Protein AF-A0A2P4NSQ7-F1 (afdb_monomer)

pLDDT: mean 88.88, std 9.72, range [43.0, 97.94]

Radius of gyration: 30.46 Å; Cα contacts (8 Å, |Δi|>4): 432; chains: 1; bounding box: 51×39×99 Å

Sequence (258 aa):
MRLRKLALLLAVVGLVCLPAPVYLPALAEATSPPPQTSQSYRAETVSLANQSDVETIVSHHGRTVSISVHQVSHRYSAGEYRAPNETRETLEAAMRNGTARTAAAGARADLRAIARNNTYVHDAYGEREQYYRLSVEENGSLVTARNATLQRVANTTVERGAYSYERLSPEARETVDRVLRNSSDEDFGYRPRVNDAFVDRLPALVEKEGTLHSITVYGHVDDFGFGAALVVGLGAAGVGAVLILVGGVMYAVAWWRE

Nearest PDB structures (foldseek):
  3nhq-assembly1_A  TM=3.671E-01  e=3.855E+00  Pseudomonas aeruginosa
  3cz8-assembly1_B  TM=2.852E-01  e=3.631E+00  Bacillus subtilis subsp. subtilis str. 168
  3cz8-assembly1_A  TM=2.811E-01  e=3.855E+00  Bacillus subtilis subsp. subtilis str. 168

Foldseek 3Di:
DVLLVLLVVLLVLLVVLQCLLPVLVVVCVVPPDFDWDQFFKAKDWADLVDPVSLVVLCVFQLVQAEDELVVLVVVVVVVNFDCSVQLSVQVVCQQVVQKGFDPDPRSLVVQVVCVVRHQWYWHPPPPDTWIWGWDADPSSGMIGTHTDDSSRSSVVSCVPFEAELVPDDPQLNVVVVQQHVQNDPPHQHDTHGPPGPCPVVPQGWYQDPNIIMGMHGRDGHDPPDPDPSSVVSVVSNVSSVVSNVVSVVSNVVVVVVD

Solvent-accessible surface area (backbone atoms only — not comparable to full-atom values): 13388 Å² total; per-residue (Å²): 114,71,64,49,55,52,16,50,49,32,31,53,54,10,59,64,23,49,56,22,50,60,54,39,37,53,51,45,65,76,68,49,76,77,60,59,43,48,49,13,27,27,39,43,83,47,42,90,90,37,72,70,36,25,51,50,45,33,72,77,48,27,68,72,34,30,44,42,54,69,50,43,58,58,39,31,78,72,65,76,38,77,31,38,67,62,34,37,52,38,51,51,41,5,61,72,66,40,45,30,69,54,86,50,68,40,22,18,52,38,46,46,53,45,53,73,64,23,54,28,38,30,41,84,82,48,99,59,80,48,41,19,43,54,46,66,38,81,84,26,28,34,37,37,25,40,88,45,54,64,65,57,52,25,51,51,26,48,76,75,55,42,42,52,48,90,74,46,52,75,60,29,42,50,45,50,50,48,25,55,72,36,37,47,96,89,51,77,32,29,54,57,34,74,80,44,47,62,53,93,55,60,64,37,38,36,37,47,98,91,42,40,29,45,33,38,78,67,39,76,54,78,86,85,56,86,49,72,43,37,56,52,9,48,52,39,20,54,53,9,53,50,29,32,52,54,13,51,53,47,36,52,53,58,53,77,74,106

Mean predicted aligned error: 9.67 Å

Secondary structure (DSSP, 8-state):
-HHHHHHHHHHHHHHHHTTHHHHHHHHHHHHSPPPBPSEEEEEEEE-TTSHHHHHHHHHHHGGGTEEEHHHHHHHHHTT--SSHHHHHHHHHHHHHHSEEE---HHHHHHHHHHHHH-SEEE-SSSSS--EEEEEEEGGGTEEEEEEE-HHHHHHHHHHHHEEEGGGS-HHHHHHHHHHHHT--TTS--B--BTTSTTGGG-SEEEEETTEEEEEEEEEE----S--HHHHHHHHHHHHHHHHHHHHHHHHHHHHHT-

Structure (mmCIF, N/CA/C/O backbone):
data_AF-A0A2P4NSQ7-F1
#
_entry.id   AF-A0A2P4NSQ7-F1
#
loop_
_atom_site.group_PDB
_atom_site.id
_atom_site.type_symbol
_atom_site.label_atom_id
_atom_site.label_alt_id
_atom_site.label_comp_id
_atom_site.label_asym_id
_atom_site.label_entity_id
_atom_site.label_seq_id
_atom_site.pdbx_PDB_ins_code
_atom_site.Cartn_x
_atom_site.Cartn_y
_atom_site.Cartn_z
_atom_site.occupancy
_atom_site.B_iso_or_equiv
_atom_site.auth_seq_id
_atom_site.auth_comp_id
_atom_site.auth_asym_id
_atom_site.auth_atom_id
_atom_site.pdbx_PDB_model_num
ATOM 1 N N . MET A 1 1 ? 25.687 -18.915 -65.826 1.00 61.19 1 MET A N 1
ATOM 2 C CA . MET A 1 1 ? 26.266 -19.464 -64.553 1.00 61.19 1 MET A CA 1
ATOM 3 C C . MET A 1 1 ? 26.348 -18.499 -63.340 1.00 61.19 1 MET A C 1
ATOM 5 O O . MET A 1 1 ? 25.792 -18.850 -62.305 1.00 61.19 1 MET A O 1
ATOM 9 N N . ARG A 1 2 ? 27.002 -17.315 -63.382 1.00 78.12 2 ARG A N 1
ATOM 10 C CA . ARG A 1 2 ? 27.085 -16.396 -62.205 1.00 78.12 2 ARG A CA 1
ATOM 11 C C . ARG A 1 2 ? 25.726 -15.814 -61.768 1.00 78.12 2 ARG A C 1
ATOM 13 O O . ARG A 1 2 ? 25.447 -15.771 -60.575 1.00 78.12 2 ARG A O 1
ATOM 20 N N . LEU A 1 3 ? 24.861 -15.457 -62.724 1.00 77.62 3 LEU A N 1
ATOM 21 C CA . LEU A 1 3 ? 23.518 -14.918 -62.448 1.00 77.62 3 LEU A CA 1
ATOM 22 C C . LEU A 1 3 ? 22.610 -15.917 -61.714 1.00 77.62 3 LEU A C 1
ATOM 24 O O . LEU A 1 3 ? 21.894 -15.538 -60.798 1.00 77.62 3 LEU A O 1
ATOM 28 N N . ARG A 1 4 ? 22.681 -17.203 -62.080 1.00 78.62 4 ARG A N 1
ATOM 29 C CA . ARG A 1 4 ? 21.897 -18.270 -61.437 1.00 78.62 4 ARG A CA 1
ATOM 30 C C . ARG A 1 4 ? 22.297 -18.483 -59.979 1.00 78.62 4 ARG A C 1
ATOM 32 O O . ARG A 1 4 ? 21.427 -18.659 -59.138 1.00 78.62 4 ARG A O 1
ATOM 39 N N . LYS A 1 5 ? 23.599 -18.424 -59.674 1.00 83.81 5 LYS A N 1
ATOM 40 C CA . LYS A 1 5 ? 24.105 -18.515 -58.294 1.00 83.81 5 LYS A CA 1
ATOM 41 C C . LYS A 1 5 ? 23.644 -17.330 -57.442 1.00 83.81 5 LYS A C 1
ATOM 43 O O . LYS A 1 5 ? 23.238 -17.536 -56.307 1.00 83.81 5 LYS A O 1
ATOM 48 N N . LEU A 1 6 ? 23.661 -16.118 -58.004 1.00 83.69 6 LEU A N 1
ATOM 49 C CA . LEU A 1 6 ? 23.142 -14.923 -57.336 1.00 83.69 6 LEU A CA 1
ATOM 50 C C . LEU A 1 6 ? 21.629 -15.031 -57.086 1.00 83.69 6 LEU A C 1
ATOM 52 O O . LEU A 1 6 ? 21.183 -14.786 -55.974 1.00 83.69 6 LEU A O 1
ATOM 56 N N . ALA A 1 7 ? 20.856 -15.463 -58.084 1.00 81.88 7 ALA A N 1
ATOM 57 C CA . ALA A 1 7 ? 19.412 -15.657 -57.959 1.00 81.88 7 ALA A CA 1
ATOM 58 C C . ALA A 1 7 ? 19.043 -16.705 -56.892 1.00 81.88 7 ALA A C 1
ATOM 60 O O . ALA A 1 7 ? 18.151 -16.471 -56.080 1.00 81.88 7 ALA A O 1
ATOM 61 N N . LEU A 1 8 ? 19.773 -17.825 -56.845 1.00 85.50 8 LEU A N 1
ATOM 62 C CA . LEU A 1 8 ? 19.637 -18.840 -55.795 1.00 85.50 8 LEU A CA 1
ATOM 63 C C . LEU A 1 8 ? 19.980 -18.286 -54.410 1.00 85.50 8 LEU A C 1
ATOM 65 O O . LEU A 1 8 ? 19.270 -18.571 -53.454 1.00 85.50 8 LEU A O 1
ATOM 69 N N . LEU A 1 9 ? 21.031 -17.471 -54.298 1.00 88.62 9 LEU A N 1
ATOM 70 C CA . LEU A 1 9 ? 21.405 -16.846 -53.031 1.00 88.62 9 LEU A CA 1
ATOM 71 C C . LEU A 1 9 ? 20.315 -15.884 -52.537 1.00 88.62 9 LEU A C 1
ATOM 73 O O . LEU A 1 9 ? 19.959 -15.937 -51.365 1.00 88.62 9 LEU A O 1
ATOM 77 N N . LEU A 1 10 ? 19.727 -15.076 -53.426 1.00 86.19 10 LEU A N 1
ATOM 78 C CA . LEU A 1 10 ? 18.590 -14.209 -53.088 1.00 86.19 10 LEU A CA 1
ATOM 79 C C . LEU A 1 10 ? 17.376 -15.025 -52.622 1.00 86.19 10 LEU A C 1
ATOM 81 O O . LEU A 1 10 ? 16.763 -14.681 -51.617 1.00 86.19 10 LEU A O 1
ATOM 85 N N . ALA A 1 11 ? 17.069 -16.135 -53.299 1.00 84.31 11 ALA A N 1
ATOM 86 C CA . ALA A 1 11 ? 15.965 -17.012 -52.915 1.00 84.31 11 ALA A CA 1
ATOM 87 C C . ALA A 1 11 ? 16.192 -17.679 -51.548 1.00 84.31 11 ALA A C 1
ATOM 89 O O . ALA A 1 11 ? 15.274 -17.718 -50.734 1.00 84.31 11 ALA A O 1
ATOM 90 N N . VAL A 1 12 ? 17.409 -18.159 -51.266 1.00 89.06 12 VAL A N 1
ATOM 91 C CA . VAL A 1 12 ? 17.759 -18.771 -49.971 1.00 89.06 12 VAL A CA 1
ATOM 92 C C . VAL A 1 12 ? 17.684 -17.747 -48.842 1.00 89.06 12 VAL A C 1
ATOM 94 O O . VAL A 1 12 ? 17.070 -18.025 -47.816 1.00 89.06 12 VAL A O 1
ATOM 97 N N . VAL A 1 13 ? 18.255 -16.553 -49.030 1.00 88.56 13 VAL A N 1
ATOM 98 C CA . VAL A 1 13 ? 18.164 -15.474 -48.032 1.00 88.56 13 VAL A CA 1
ATOM 99 C C . VAL A 1 13 ? 16.704 -15.081 -47.810 1.00 88.56 13 VAL A C 1
ATOM 101 O O . VAL A 1 13 ? 16.268 -14.964 -46.668 1.00 88.56 13 VAL A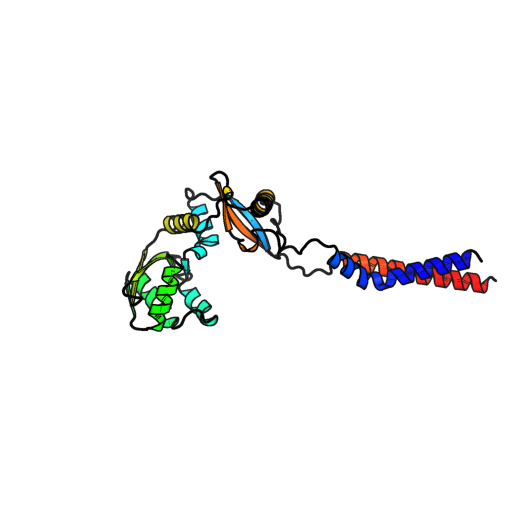 O 1
ATOM 104 N N . GLY A 1 14 ? 15.918 -14.955 -48.881 1.00 85.56 14 GLY A N 1
ATOM 105 C CA . GLY A 1 14 ? 14.503 -14.627 -48.764 1.00 85.56 14 GLY A CA 1
ATOM 106 C C . GLY A 1 14 ? 13.683 -15.699 -48.039 1.00 85.56 14 GLY A C 1
ATOM 107 O O . GLY A 1 14 ? 12.834 -15.359 -47.217 1.00 85.56 14 GLY A O 1
ATOM 108 N N . LEU A 1 15 ? 13.990 -16.982 -48.260 1.00 90.06 15 LEU A N 1
ATOM 109 C CA . LEU A 1 15 ? 13.359 -18.107 -47.564 1.00 90.06 15 LEU A CA 1
ATOM 110 C C . LEU A 1 15 ? 13.632 -18.075 -46.052 1.00 90.06 15 LEU A C 1
ATOM 112 O O . LEU A 1 15 ? 12.737 -18.364 -45.265 1.00 90.06 15 LEU A O 1
ATOM 116 N N . VAL A 1 16 ? 14.848 -17.694 -45.647 1.00 90.38 16 VAL A N 1
ATOM 117 C CA . VAL A 1 16 ? 15.221 -17.544 -44.229 1.00 90.38 16 VAL A CA 1
ATOM 118 C C . VAL A 1 16 ? 14.483 -16.373 -43.580 1.00 90.38 16 VAL A C 1
ATOM 120 O O . VAL A 1 16 ? 14.086 -16.469 -42.423 1.00 90.38 16 VAL A O 1
ATOM 123 N N . CYS A 1 17 ? 14.254 -15.286 -44.318 1.00 88.75 17 CYS A N 1
ATOM 124 C CA . CYS A 1 17 ? 13.565 -14.106 -43.802 1.00 88.75 17 CYS A CA 1
ATOM 125 C C . CYS A 1 17 ? 12.040 -14.280 -43.664 1.00 88.75 17 CYS A C 1
ATOM 127 O O . CYS A 1 17 ? 11.434 -13.606 -42.835 1.00 88.75 17 CYS A O 1
ATOM 129 N N . LEU A 1 18 ? 11.401 -15.169 -44.434 1.00 87.25 18 LEU A N 1
ATOM 130 C CA . LEU A 1 18 ? 9.945 -15.379 -44.383 1.00 87.25 18 LEU A CA 1
ATOM 131 C C . LEU A 1 18 ? 9.399 -15.774 -42.993 1.00 87.25 18 LEU A C 1
ATOM 133 O O . LEU A 1 18 ? 8.413 -15.171 -42.570 1.00 87.25 18 LEU A O 1
ATOM 137 N N . PRO A 1 19 ? 9.994 -16.731 -42.252 1.00 88.69 19 PRO A N 1
ATOM 138 C CA . PRO A 1 19 ? 9.530 -17.081 -40.909 1.00 88.69 19 PRO A CA 1
ATOM 139 C C . PRO A 1 19 ? 9.999 -16.111 -39.808 1.00 88.69 19 PRO A C 1
ATOM 141 O O . PRO A 1 19 ? 9.768 -16.389 -38.631 1.00 88.69 19 PRO A O 1
ATOM 144 N N . ALA A 1 20 ? 10.619 -14.970 -40.144 1.00 86.56 20 ALA A N 1
ATOM 145 C CA . ALA A 1 20 ? 11.072 -13.975 -39.164 1.00 86.56 20 ALA A CA 1
ATOM 146 C C . ALA A 1 20 ? 10.001 -13.491 -38.168 1.00 86.56 20 ALA A C 1
ATOM 148 O O . ALA A 1 20 ? 10.347 -13.335 -36.995 1.00 86.56 20 ALA A O 1
ATOM 149 N N . PRO A 1 21 ? 8.714 -13.331 -38.543 1.00 86.00 21 PRO A N 1
ATOM 150 C CA . PRO A 1 21 ? 7.648 -13.008 -37.595 1.00 86.00 21 PRO A CA 1
ATOM 151 C C . PRO A 1 21 ? 7.432 -14.073 -36.514 1.00 86.00 21 PRO A C 1
ATOM 153 O O . PRO A 1 21 ? 6.799 -13.777 -35.511 1.00 86.00 21 PRO A O 1
ATOM 156 N N . VAL A 1 22 ? 7.930 -15.300 -36.703 1.00 84.44 22 VAL A N 1
ATOM 157 C CA . VAL A 1 22 ? 7.793 -16.400 -35.738 1.00 84.44 22 VAL A CA 1
ATOM 158 C C . VAL A 1 22 ? 9.024 -16.494 -34.841 1.00 84.44 22 VAL A C 1
ATOM 160 O O . VAL A 1 22 ? 8.894 -16.522 -33.620 1.00 84.44 22 VAL A O 1
ATOM 163 N N . TYR A 1 23 ? 10.230 -16.528 -35.418 1.00 82.38 23 TYR A N 1
ATOM 164 C CA . TYR A 1 23 ? 11.438 -16.783 -34.627 1.00 82.38 23 TYR A CA 1
ATOM 165 C C . TYR A 1 23 ? 12.028 -15.528 -33.967 1.00 82.38 23 TYR A C 1
ATOM 167 O O . TYR A 1 23 ? 12.669 -15.658 -32.928 1.00 82.38 23 TYR A O 1
ATOM 175 N N . LEU A 1 24 ? 11.832 -14.319 -34.515 1.00 83.38 24 LEU A N 1
ATOM 176 C CA . LEU A 1 24 ? 12.357 -13.099 -33.883 1.00 83.38 24 LEU A CA 1
ATOM 177 C C . LEU A 1 24 ? 11.629 -12.741 -32.582 1.00 83.38 24 LEU A C 1
ATOM 179 O O . LEU A 1 24 ? 12.326 -12.410 -31.625 1.00 83.38 24 LEU A O 1
ATOM 183 N N . PRO A 1 25 ? 10.290 -12.853 -32.473 1.00 79.94 25 PRO A N 1
ATOM 184 C CA . PRO A 1 25 ? 9.621 -12.708 -31.182 1.00 79.94 25 PRO A CA 1
ATOM 185 C C . PRO A 1 25 ? 10.073 -13.752 -30.162 1.00 79.94 25 PRO A C 1
ATOM 187 O O . PRO A 1 25 ? 10.361 -13.388 -29.030 1.00 79.94 25 PRO A O 1
ATOM 190 N N . ALA A 1 26 ? 10.232 -15.016 -30.570 1.00 79.44 26 ALA A N 1
ATOM 191 C CA . ALA A 1 26 ? 10.705 -16.077 -29.678 1.00 79.44 26 ALA A CA 1
ATOM 192 C C . ALA A 1 26 ? 12.145 -15.836 -29.186 1.00 79.44 26 ALA A C 1
ATOM 194 O O . ALA A 1 26 ? 12.452 -16.040 -28.014 1.00 79.44 26 ALA A O 1
ATOM 195 N N . LEU A 1 27 ? 13.036 -15.363 -30.064 1.00 80.25 27 LEU A N 1
ATOM 196 C CA . LEU A 1 27 ? 14.392 -14.969 -29.676 1.00 80.25 27 LEU A CA 1
ATOM 197 C C . LEU A 1 27 ? 14.383 -13.745 -28.762 1.00 80.25 27 LEU A C 1
ATOM 199 O O . LEU A 1 27 ? 15.153 -13.695 -27.803 1.00 80.25 27 LEU A O 1
ATOM 203 N N . ALA A 1 28 ? 13.518 -12.770 -29.043 1.00 77.62 28 ALA A N 1
ATOM 204 C CA . ALA A 1 28 ? 13.370 -11.595 -28.202 1.00 77.62 28 ALA A CA 1
ATOM 205 C C . ALA A 1 28 ? 12.876 -11.996 -26.812 1.00 77.62 28 ALA A C 1
ATOM 207 O O . ALA A 1 28 ? 13.460 -11.560 -25.832 1.00 77.62 28 ALA A O 1
ATOM 208 N N .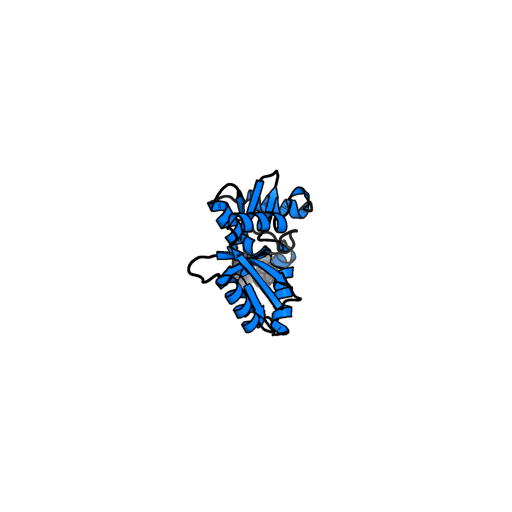 GLU A 1 29 ? 11.889 -12.879 -26.702 1.00 75.25 29 GLU A N 1
ATOM 209 C CA . GLU A 1 29 ? 11.396 -13.391 -25.420 1.00 75.25 29 GLU A CA 1
ATOM 210 C C . GLU A 1 29 ? 12.494 -14.141 -24.648 1.00 75.25 29 GLU A C 1
ATOM 212 O O . GLU A 1 29 ? 12.694 -13.895 -23.462 1.00 75.25 29 GLU A O 1
ATOM 217 N N . ALA A 1 30 ? 13.286 -14.972 -25.333 1.00 75.69 30 ALA A N 1
ATOM 218 C CA . ALA A 1 30 ? 14.376 -15.737 -24.723 1.00 75.69 30 ALA A CA 1
ATOM 219 C C . ALA A 1 30 ? 15.582 -14.891 -24.269 1.00 75.69 30 ALA A C 1
ATOM 221 O O . ALA A 1 30 ? 16.382 -15.352 -23.455 1.00 75.69 30 ALA A O 1
ATOM 222 N N . THR A 1 31 ? 15.755 -13.686 -24.816 1.00 76.75 31 THR A N 1
ATOM 223 C CA . THR A 1 31 ? 16.917 -12.816 -24.536 1.00 76.75 31 THR A CA 1
ATOM 224 C C . THR A 1 31 ? 16.545 -11.514 -23.836 1.00 76.75 31 THR A C 1
ATOM 226 O O . THR A 1 31 ? 17.431 -10.769 -23.411 1.00 76.75 31 THR A O 1
ATOM 229 N N . SER A 1 32 ? 15.250 -11.233 -23.696 1.00 72.81 32 SER A N 1
ATOM 230 C CA . SER A 1 32 ? 14.768 -10.028 -23.038 1.00 72.81 32 SER A CA 1
ATOM 231 C C . SER A 1 32 ? 15.045 -10.077 -21.539 1.00 72.81 32 SER A C 1
ATOM 233 O O . SER A 1 32 ? 14.987 -11.144 -20.921 1.00 72.81 32 SER A O 1
ATOM 235 N N . PRO A 1 33 ? 15.318 -8.917 -20.919 1.00 73.12 33 PRO A N 1
ATOM 236 C CA . PRO A 1 33 ? 15.288 -8.830 -19.471 1.00 73.12 33 PRO A CA 1
ATOM 237 C C . PRO A 1 33 ? 13.897 -9.234 -18.947 1.00 73.12 33 PRO A C 1
ATOM 239 O O . PRO A 1 33 ? 12.915 -9.138 -19.689 1.00 73.12 33 PRO A O 1
ATOM 242 N N . PRO A 1 34 ? 13.792 -9.639 -17.668 1.00 78.75 34 PRO A N 1
ATOM 243 C CA . PRO A 1 34 ? 12.511 -9.951 -17.051 1.00 78.75 34 PRO A CA 1
ATOM 244 C C . PRO A 1 34 ? 11.489 -8.832 -17.281 1.00 78.75 34 PRO A C 1
ATOM 246 O O . PRO A 1 34 ? 11.874 -7.653 -17.291 1.00 78.75 34 PRO A O 1
ATOM 249 N N . PRO A 1 35 ? 10.205 -9.184 -17.452 1.00 82.44 35 PRO A N 1
ATOM 250 C CA . PRO A 1 35 ? 9.185 -8.211 -17.795 1.00 82.44 35 PRO A CA 1
ATOM 251 C C . PRO A 1 35 ? 9.076 -7.137 -16.714 1.00 82.44 35 PRO A C 1
ATOM 253 O O . PRO A 1 35 ? 9.291 -7.382 -15.521 1.00 82.44 35 PRO A O 1
ATOM 256 N N . GLN A 1 36 ? 8.747 -5.925 -17.146 1.00 87.06 36 GLN A N 1
ATOM 257 C CA . GLN A 1 36 ? 8.396 -4.848 -16.235 1.00 87.06 36 GLN A CA 1
ATOM 258 C C . GLN A 1 36 ? 7.003 -5.074 -15.660 1.00 87.06 36 GLN A C 1
ATOM 260 O O . GLN A 1 36 ? 6.137 -5.681 -16.285 1.00 87.06 36 GLN A O 1
ATOM 265 N N . THR A 1 37 ? 6.781 -4.566 -14.457 1.00 88.31 37 THR A N 1
ATOM 266 C CA . THR A 1 37 ? 5.441 -4.499 -13.874 1.00 88.31 37 THR A CA 1
ATOM 267 C C . THR A 1 37 ? 4.517 -3.653 -14.755 1.00 88.31 37 THR A C 1
ATOM 269 O O . THR A 1 37 ? 4.959 -2.739 -15.457 1.00 88.31 37 THR A O 1
ATOM 272 N N . SER A 1 38 ? 3.217 -3.953 -14.744 1.00 87.12 38 SER A N 1
ATOM 273 C CA . SER A 1 38 ? 2.205 -3.133 -15.428 1.00 87.12 38 SER A CA 1
ATOM 274 C C . SER A 1 38 ? 1.984 -1.785 -14.740 1.00 87.12 38 SER A C 1
ATOM 276 O O . SER A 1 38 ? 1.418 -0.879 -15.337 1.00 87.12 38 SER A O 1
ATOM 278 N N . GLN A 1 39 ? 2.443 -1.632 -13.499 1.00 90.50 39 GLN A N 1
ATOM 279 C CA . GLN A 1 39 ? 2.353 -0.392 -12.738 1.00 90.50 39 GLN A CA 1
ATOM 280 C C . GLN A 1 39 ? 3.646 0.409 -12.870 1.00 90.50 39 GLN A C 1
ATOM 282 O O . GLN A 1 39 ? 4.744 -0.139 -12.774 1.00 90.50 39 GLN A O 1
ATOM 287 N N . SER A 1 40 ? 3.520 1.719 -13.065 1.00 91.50 40 SER A N 1
ATOM 288 C CA . SER A 1 40 ? 4.620 2.650 -12.843 1.00 91.50 40 SER A CA 1
ATOM 289 C C . SER A 1 40 ? 4.469 3.321 -11.487 1.00 91.50 40 SER A C 1
ATOM 291 O O . SER A 1 40 ? 3.357 3.594 -11.029 1.00 91.50 40 SER A O 1
ATOM 293 N N . TYR A 1 41 ? 5.599 3.579 -10.840 1.00 93.69 41 TYR A N 1
ATOM 294 C CA . TYR A 1 41 ? 5.652 4.151 -9.506 1.00 93.69 41 TYR A CA 1
ATOM 295 C C . TYR A 1 41 ? 6.354 5.500 -9.517 1.00 93.69 41 TYR A C 1
ATOM 297 O O . TYR A 1 41 ? 7.358 5.691 -10.209 1.00 93.69 41 TYR A O 1
ATOM 305 N N . ARG A 1 42 ? 5.835 6.415 -8.704 1.00 94.00 42 ARG A N 1
ATOM 306 C CA . ARG A 1 42 ? 6.434 7.717 -8.418 1.00 94.00 42 ARG A CA 1
ATOM 307 C C . ARG A 1 42 ? 6.520 7.890 -6.908 1.00 94.00 42 ARG A C 1
ATOM 309 O O . ARG A 1 42 ? 5.733 7.310 -6.165 1.00 94.00 42 ARG A O 1
ATOM 316 N N . ALA A 1 43 ? 7.500 8.656 -6.468 1.00 94.31 43 ALA A N 1
ATOM 317 C CA . ALA A 1 43 ? 7.710 9.016 -5.086 1.00 94.31 43 ALA A CA 1
ATOM 318 C C . ALA A 1 43 ? 7.545 10.521 -4.895 1.00 94.31 43 ALA A C 1
ATOM 320 O O . ALA A 1 43 ? 8.128 11.315 -5.629 1.00 94.31 43 ALA A O 1
ATOM 321 N N . GLU A 1 44 ? 6.811 10.896 -3.858 1.00 94.06 44 GLU A N 1
ATOM 322 C CA . GLU A 1 44 ? 6.682 12.280 -3.408 1.00 94.06 44 GLU A CA 1
ATOM 323 C C . GLU A 1 44 ? 7.233 12.398 -1.989 1.00 94.06 44 GLU A C 1
ATOM 325 O O . GLU A 1 44 ? 7.051 11.500 -1.160 1.00 94.06 44 GLU A O 1
ATOM 330 N N . THR A 1 45 ? 7.926 13.496 -1.696 1.00 95.88 45 THR A N 1
ATOM 331 C CA . THR A 1 45 ? 8.340 13.800 -0.324 1.00 95.88 45 THR A CA 1
ATOM 332 C C . THR A 1 45 ? 7.129 14.274 0.463 1.00 95.88 45 THR A C 1
ATOM 334 O O . THR A 1 45 ? 6.446 15.201 0.042 1.00 95.88 45 THR A O 1
ATOM 337 N N . VAL A 1 46 ? 6.890 13.658 1.617 1.00 96.44 46 VAL A N 1
ATOM 338 C CA . VAL A 1 46 ? 5.748 13.958 2.485 1.00 96.44 46 VAL A CA 1
ATOM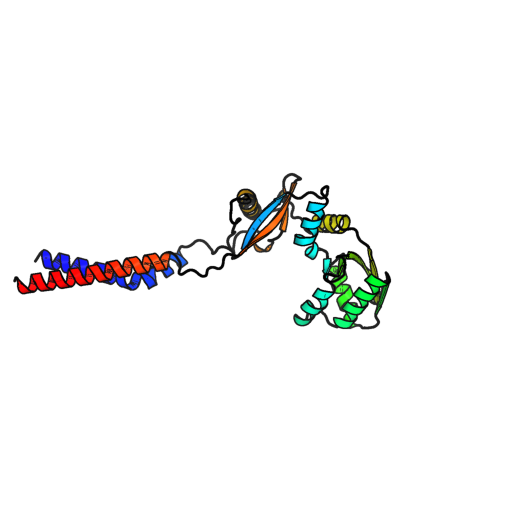 339 C C . VAL A 1 46 ? 6.225 14.249 3.902 1.00 96.44 46 VAL A C 1
ATOM 341 O O . VAL A 1 46 ? 7.198 13.664 4.378 1.00 96.44 46 VAL A O 1
ATOM 344 N N . SER A 1 47 ? 5.538 15.147 4.605 1.00 96.25 47 SER A N 1
ATOM 345 C CA . SER A 1 47 ? 5.872 15.510 5.982 1.00 96.25 47 SER A CA 1
ATOM 346 C C . SER A 1 47 ? 4.671 15.422 6.915 1.00 96.25 47 SER A C 1
ATOM 348 O O . SER A 1 47 ? 3.624 16.008 6.667 1.00 96.25 47 SER A O 1
ATOM 350 N N . LEU A 1 48 ? 4.854 14.795 8.080 1.00 95.38 48 LEU A N 1
ATOM 351 C CA . LEU A 1 48 ? 3.844 14.792 9.147 1.00 95.38 48 LEU A CA 1
ATOM 352 C C . LEU A 1 48 ? 3.584 16.189 9.740 1.00 95.38 48 LEU A C 1
ATOM 354 O O . LEU A 1 48 ? 2.627 16.350 10.492 1.00 95.38 48 LEU A O 1
ATOM 358 N N . ALA A 1 49 ? 4.423 17.185 9.438 1.00 96.06 49 ALA A N 1
ATOM 359 C CA . ALA A 1 49 ? 4.215 18.572 9.856 1.00 96.06 49 ALA A CA 1
ATOM 360 C C . ALA A 1 49 ? 3.296 19.363 8.905 1.00 96.06 49 ALA A C 1
ATOM 362 O O . ALA A 1 49 ? 2.865 20.462 9.254 1.00 96.06 49 ALA A O 1
ATOM 363 N N . ASN A 1 50 ? 3.005 18.831 7.714 1.00 95.75 50 ASN A N 1
ATOM 364 C CA . ASN A 1 50 ? 2.156 19.462 6.709 1.00 95.75 50 ASN A CA 1
ATOM 365 C C . ASN A 1 50 ? 0.799 18.747 6.643 1.00 95.75 50 ASN A C 1
ATOM 367 O O . ASN A 1 50 ? 0.726 17.549 6.387 1.00 95.75 50 ASN A O 1
ATOM 371 N N . GLN A 1 51 ? -0.288 19.492 6.840 1.00 93.75 51 GLN A N 1
ATOM 372 C CA . GLN A 1 51 ? -1.641 18.934 6.868 1.00 93.75 51 GLN A CA 1
ATOM 373 C C . GLN A 1 51 ? -2.050 18.281 5.536 1.00 93.75 51 GLN A C 1
ATOM 375 O O . GLN A 1 51 ? -2.704 17.241 5.553 1.00 93.75 51 GLN A O 1
ATOM 380 N N . SER A 1 52 ? -1.636 18.844 4.396 1.00 94.56 52 SER A N 1
ATOM 381 C CA . SER A 1 52 ? -1.932 18.251 3.083 1.00 94.56 52 SER A CA 1
ATOM 382 C C . SER A 1 52 ? -1.231 16.901 2.918 1.00 94.56 52 SER A C 1
ATOM 384 O O . SER A 1 52 ? -1.819 15.946 2.422 1.00 94.56 52 SER A O 1
ATOM 386 N N . ASP A 1 53 ? 0.009 16.795 3.392 1.00 96.12 53 ASP A N 1
ATOM 387 C CA . ASP A 1 53 ? 0.789 15.558 3.317 1.00 96.12 53 ASP A CA 1
ATOM 388 C C . ASP A 1 53 ? 0.246 14.495 4.279 1.00 96.12 53 ASP A C 1
ATOM 390 O O . ASP A 1 53 ? 0.270 13.307 3.970 1.00 96.12 53 ASP A O 1
ATOM 394 N N . VAL A 1 54 ? -0.285 14.906 5.436 1.00 95.94 54 VAL A N 1
ATOM 395 C CA . VAL A 1 54 ? -0.991 14.018 6.374 1.00 95.94 54 VAL A CA 1
ATOM 396 C C . VAL A 1 54 ? -2.192 13.359 5.695 1.00 95.94 54 VAL A C 1
ATOM 398 O O . VAL A 1 54 ? -2.387 12.151 5.840 1.00 95.94 54 VAL A O 1
ATOM 401 N N . GLU A 1 55 ? -2.971 14.120 4.927 1.00 93.62 55 GLU A N 1
ATOM 402 C CA . GLU A 1 55 ? -4.092 13.590 4.143 1.00 93.62 55 GLU A CA 1
ATOM 403 C C . GLU A 1 55 ? -3.605 12.634 3.047 1.00 93.62 55 GLU A C 1
ATOM 405 O O . GLU A 1 55 ? -4.119 11.518 2.938 1.00 93.62 55 GLU A O 1
ATOM 410 N N . THR A 1 56 ? -2.548 13.004 2.318 1.00 93.00 56 THR A N 1
ATOM 411 C CA . THR A 1 56 ? -1.906 12.148 1.307 1.00 93.00 56 THR A CA 1
ATOM 412 C C . THR A 1 56 ? -1.421 10.819 1.897 1.00 93.00 56 THR A C 1
ATOM 414 O O . THR A 1 56 ? -1.694 9.754 1.341 1.00 93.00 56 THR A O 1
ATOM 417 N N . ILE A 1 57 ? -0.744 10.846 3.052 1.00 95.56 57 ILE A N 1
ATOM 418 C CA . ILE A 1 57 ? -0.250 9.646 3.744 1.00 95.56 57 ILE A CA 1
ATOM 419 C C . ILE A 1 57 ? -1.410 8.718 4.113 1.00 95.56 57 ILE A C 1
ATOM 421 O O . ILE A 1 57 ? -1.337 7.514 3.864 1.00 95.56 57 ILE A O 1
ATOM 425 N N . VAL A 1 58 ? -2.480 9.255 4.706 1.00 94.31 58 VAL A N 1
ATOM 426 C CA . VAL A 1 58 ? -3.634 8.446 5.127 1.00 94.31 58 VAL A CA 1
ATOM 427 C C . VAL A 1 58 ? -4.374 7.878 3.916 1.00 94.31 58 VAL A C 1
ATOM 429 O O . VAL A 1 58 ? -4.684 6.688 3.910 1.00 94.31 58 VAL A O 1
ATOM 432 N N . SER A 1 59 ? -4.585 8.679 2.873 1.00 91.81 59 SER A N 1
ATOM 433 C CA . SER A 1 59 ? -5.257 8.251 1.641 1.00 91.81 59 SER A CA 1
ATOM 434 C C . SER A 1 59 ? -4.518 7.099 0.951 1.00 91.81 59 SER A C 1
ATOM 436 O O . SER A 1 59 ? -5.110 6.065 0.628 1.00 91.81 59 SER A O 1
ATOM 438 N N . HIS A 1 60 ? -3.201 7.236 0.774 1.00 92.31 60 HIS A N 1
ATOM 439 C CA . HIS A 1 60 ? -2.407 6.257 0.036 1.00 92.31 60 HIS A CA 1
ATOM 440 C C . HIS A 1 60 ? -2.021 5.033 0.874 1.00 92.31 60 HIS A C 1
ATOM 442 O O . HIS A 1 60 ? -2.038 3.911 0.367 1.00 92.31 60 HIS A O 1
ATOM 448 N N . HIS A 1 61 ? -1.708 5.223 2.160 1.00 94.75 61 HIS A N 1
ATOM 449 C CA . HIS A 1 61 ? -1.075 4.190 2.991 1.00 94.75 61 HIS A CA 1
ATOM 450 C C . HIS A 1 61 ? -1.864 3.829 4.253 1.00 94.75 61 HIS A C 1
ATOM 452 O O . HIS A 1 61 ? -1.551 2.832 4.908 1.00 94.75 61 HIS A O 1
ATOM 458 N N . GLY A 1 62 ? -2.926 4.564 4.595 1.00 91.56 62 GLY A N 1
ATOM 459 C CA . GLY A 1 62 ? -3.700 4.370 5.829 1.00 91.56 62 GLY A CA 1
ATOM 460 C C . GLY A 1 62 ? -4.390 3.007 5.941 1.00 91.56 62 GLY A C 1
ATOM 461 O O . GLY A 1 62 ? -4.698 2.550 7.045 1.00 91.56 62 GLY A O 1
ATOM 462 N N . ARG A 1 63 ? -4.569 2.292 4.823 1.00 90.44 63 ARG A N 1
ATOM 463 C CA . ARG A 1 63 ? -5.088 0.909 4.789 1.00 90.44 63 ARG A CA 1
ATOM 464 C C . ARG A 1 63 ? -4.181 -0.109 5.485 1.00 90.44 63 ARG A C 1
ATOM 466 O O . ARG A 1 63 ? -4.627 -1.206 5.799 1.00 90.44 63 ARG A O 1
ATOM 473 N N . THR A 1 64 ? -2.921 0.236 5.742 1.00 90.25 64 THR A N 1
ATOM 474 C CA . THR A 1 64 ? -1.995 -0.616 6.510 1.00 90.25 64 THR A CA 1
ATOM 475 C C . THR A 1 64 ? -2.373 -0.720 7.988 1.00 90.25 64 THR A C 1
ATOM 477 O O . THR A 1 64 ? -2.029 -1.700 8.646 1.00 90.25 64 THR A O 1
ATOM 480 N N . VAL A 1 65 ? -3.084 0.278 8.521 1.00 95.00 65 VAL A N 1
ATOM 481 C CA . VAL A 1 65 ? -3.441 0.369 9.946 1.00 95.00 65 VAL A CA 1
ATOM 482 C C . VAL A 1 65 ? -4.940 0.519 10.181 1.00 95.00 65 VAL A C 1
ATOM 484 O O . VAL A 1 65 ? -5.377 0.540 11.337 1.00 95.00 65 VAL A O 1
ATOM 487 N N . SER A 1 66 ? -5.727 0.640 9.115 1.00 94.44 66 SER A N 1
ATOM 488 C CA . SER A 1 66 ? -7.160 0.881 9.187 1.00 94.44 66 SER A CA 1
ATOM 489 C C . SER A 1 66 ? -7.952 -0.001 8.232 1.00 94.44 66 SER A C 1
ATOM 491 O O . SER A 1 66 ? -7.487 -0.365 7.153 1.00 94.44 66 SER A O 1
ATOM 493 N N . ILE A 1 67 ? -9.188 -0.289 8.629 1.00 93.62 67 ILE A N 1
ATOM 494 C CA . ILE A 1 67 ? -10.174 -0.976 7.800 1.00 93.62 67 ILE A CA 1
ATOM 495 C C . ILE A 1 67 ? -11.425 -0.111 7.665 1.00 93.62 67 ILE A C 1
ATOM 497 O O . ILE A 1 67 ? -11.885 0.491 8.638 1.00 93.62 67 ILE A O 1
ATOM 501 N N . SER A 1 68 ? -11.990 -0.067 6.461 1.00 92.19 68 SER A N 1
ATOM 502 C CA . SER A 1 68 ? -13.321 0.503 6.274 1.00 92.19 68 SER A CA 1
ATOM 503 C C . SER A 1 68 ? -14.372 -0.505 6.716 1.00 92.19 68 SER A C 1
ATOM 505 O O . SER A 1 68 ? -14.296 -1.683 6.364 1.00 92.19 68 SER A O 1
ATOM 507 N N . VAL A 1 69 ? -15.418 -0.047 7.396 1.00 90.62 69 VAL A N 1
ATOM 508 C CA . VAL A 1 69 ? -16.585 -0.887 7.707 1.00 90.62 69 VAL A CA 1
ATOM 509 C C . VAL A 1 69 ? -17.180 -1.542 6.450 1.00 90.62 69 VAL A C 1
ATOM 511 O O . VAL A 1 69 ? -17.620 -2.688 6.488 1.00 90.62 69 VAL A O 1
ATOM 514 N N . HIS A 1 70 ? -17.089 -0.875 5.300 1.00 86.19 70 HIS A N 1
ATOM 515 C CA . HIS A 1 70 ? -17.577 -1.386 4.020 1.00 86.19 70 HIS A CA 1
ATOM 516 C C . HIS A 1 70 ? -16.704 -2.512 3.451 1.00 86.19 70 HIS A C 1
ATOM 518 O O . HIS A 1 70 ? -17.199 -3.418 2.778 1.00 86.19 70 HIS A O 1
ATOM 524 N N . GLN A 1 71 ? -15.406 -2.517 3.767 1.00 86.75 71 GLN A N 1
ATOM 525 C CA . GLN A 1 71 ? -14.497 -3.592 3.364 1.00 86.75 71 GLN A CA 1
ATOM 526 C C . GLN A 1 71 ? -14.804 -4.914 4.077 1.00 86.75 71 GLN A C 1
ATOM 528 O O . GLN A 1 71 ? -14.422 -5.965 3.563 1.00 86.75 71 GLN A O 1
ATOM 533 N N . VAL A 1 72 ? -15.520 -4.891 5.210 1.00 86.12 72 VAL A N 1
ATOM 534 C CA . VAL A 1 72 ? -15.975 -6.113 5.895 1.00 86.12 72 VAL A CA 1
ATOM 535 C C . VAL A 1 72 ? -16.847 -6.957 4.960 1.00 86.12 72 VAL A C 1
ATOM 537 O O . VAL A 1 72 ? -16.637 -8.163 4.847 1.00 86.12 72 VAL A O 1
ATOM 540 N N . SER A 1 73 ? -17.747 -6.323 4.205 1.00 79.31 73 SER A N 1
ATOM 541 C CA . SER A 1 73 ? -18.599 -7.006 3.224 1.00 79.31 73 SER A CA 1
ATOM 542 C C . SER A 1 73 ? -17.808 -7.554 2.032 1.00 79.31 73 SER A C 1
ATOM 544 O O . SER A 1 73 ? -18.065 -8.665 1.578 1.00 79.31 73 SER A O 1
ATOM 546 N N . HIS A 1 74 ? -16.806 -6.821 1.539 1.00 78.88 74 HIS A N 1
ATOM 547 C CA . HIS A 1 74 ? -15.950 -7.307 0.448 1.00 78.88 74 HIS A CA 1
ATOM 548 C C . HIS A 1 74 ? -15.126 -8.532 0.860 1.00 78.88 74 HIS A C 1
ATOM 550 O O . HIS A 1 74 ? -15.051 -9.513 0.123 1.00 78.88 74 HIS A O 1
ATOM 556 N N . ARG A 1 75 ? -14.537 -8.497 2.058 1.00 81.56 75 ARG A N 1
ATOM 557 C CA . ARG A 1 75 ? -13.750 -9.603 2.621 1.00 81.56 75 ARG A CA 1
ATOM 558 C C . ARG A 1 75 ? -14.609 -10.817 2.972 1.00 81.56 75 ARG A C 1
ATOM 560 O O . ARG A 1 75 ? -14.134 -11.946 2.890 1.00 81.56 75 ARG A O 1
ATOM 567 N N . TYR A 1 76 ? -15.888 -10.613 3.286 1.00 72.94 76 TYR A N 1
ATOM 568 C CA . TYR A 1 76 ? -16.850 -11.709 3.381 1.00 72.94 76 TYR A CA 1
ATOM 569 C C . TYR A 1 76 ? -17.025 -12.462 2.067 1.00 72.94 76 TYR A C 1
ATOM 571 O O . TYR A 1 76 ? -16.994 -13.689 2.078 1.00 72.94 76 TYR A O 1
ATOM 579 N N . SER A 1 77 ? -17.144 -11.762 0.937 1.00 73.56 77 SER A N 1
ATOM 580 C CA . SER A 1 77 ? -17.217 -12.419 -0.374 1.00 73.56 77 SER A CA 1
ATOM 581 C C . SER A 1 77 ? -15.966 -13.257 -0.677 1.00 73.56 77 SER A C 1
ATOM 583 O O . SER A 1 77 ? -16.045 -14.219 -1.434 1.00 73.56 77 SER A O 1
ATOM 585 N N . ALA A 1 78 ? -14.829 -12.925 -0.055 1.00 80.88 78 ALA A N 1
ATOM 586 C CA . ALA A 1 78 ? -13.586 -13.698 -0.100 1.00 80.88 78 ALA A CA 1
ATOM 587 C C . ALA A 1 78 ? -13.480 -14.793 0.990 1.00 80.88 78 ALA A C 1
ATOM 589 O O . ALA A 1 78 ? -12.479 -15.502 1.053 1.00 80.88 78 ALA A O 1
ATOM 590 N N . GLY A 1 79 ? -14.491 -14.946 1.852 1.00 83.38 79 GLY A N 1
ATOM 591 C CA . GLY A 1 79 ? -14.536 -15.946 2.922 1.00 83.38 79 GLY A CA 1
ATOM 592 C C . GLY A 1 79 ? -13.710 -15.613 4.172 1.00 83.38 79 GLY A C 1
ATOM 593 O O . GLY A 1 79 ? -13.500 -16.491 5.006 1.00 83.38 79 GLY A O 1
ATOM 594 N N . GLU A 1 80 ? -13.233 -14.373 4.333 1.00 85.75 80 GLU A N 1
ATOM 595 C CA . GLU A 1 80 ? -12.364 -13.991 5.461 1.00 85.75 80 GLU A CA 1
ATOM 596 C C . GLU A 1 80 ? -13.113 -13.824 6.795 1.00 85.75 80 GLU A C 1
ATOM 598 O O . GLU A 1 80 ? -12.513 -13.987 7.861 1.00 85.75 80 GLU A O 1
ATOM 603 N N . TYR A 1 81 ? -14.410 -13.498 6.751 1.00 88.75 81 TYR A N 1
ATOM 604 C CA . TYR A 1 81 ? -15.230 -13.209 7.933 1.00 88.75 81 TYR A CA 1
ATOM 605 C C . TYR A 1 81 ? -16.425 -14.151 8.052 1.00 88.75 81 TYR A C 1
ATOM 607 O O . TYR A 1 81 ? -17.065 -14.506 7.064 1.00 88.75 81 TYR A O 1
ATOM 615 N N . ARG A 1 82 ? -16.725 -14.551 9.290 1.00 90.50 82 ARG A N 1
ATOM 616 C CA . ARG A 1 82 ? -17.731 -15.568 9.625 1.00 90.50 82 ARG A CA 1
ATOM 617 C C . ARG A 1 82 ? -19.139 -14.999 9.771 1.00 90.50 82 ARG A C 1
ATOM 619 O O . ARG A 1 82 ? -20.098 -15.702 9.478 1.00 90.50 82 ARG A O 1
ATOM 626 N N . ALA A 1 83 ? -19.264 -13.776 10.278 1.00 92.25 83 ALA A N 1
ATOM 627 C CA . ALA A 1 83 ? -20.528 -13.082 10.520 1.00 92.25 83 ALA A CA 1
ATOM 628 C C . ALA A 1 83 ? -20.363 -11.591 10.169 1.00 92.25 83 ALA A C 1
ATOM 630 O O . ALA A 1 83 ? -20.238 -10.736 11.054 1.00 92.25 83 ALA A O 1
ATOM 631 N N . PRO A 1 84 ? -20.271 -11.262 8.871 1.00 90.81 84 PRO A N 1
ATOM 632 C CA . PRO A 1 84 ? -19.904 -9.924 8.415 1.00 90.81 84 PRO A CA 1
ATOM 633 C C . PRO A 1 84 ? -20.965 -8.869 8.704 1.00 90.81 84 PRO A C 1
ATOM 635 O O . PRO A 1 84 ? -20.603 -7.742 9.021 1.00 90.81 84 PRO A O 1
ATOM 638 N N . ASN A 1 85 ? -22.251 -9.218 8.624 1.00 92.19 85 ASN A N 1
ATOM 639 C CA . ASN A 1 85 ? -23.343 -8.276 8.843 1.00 92.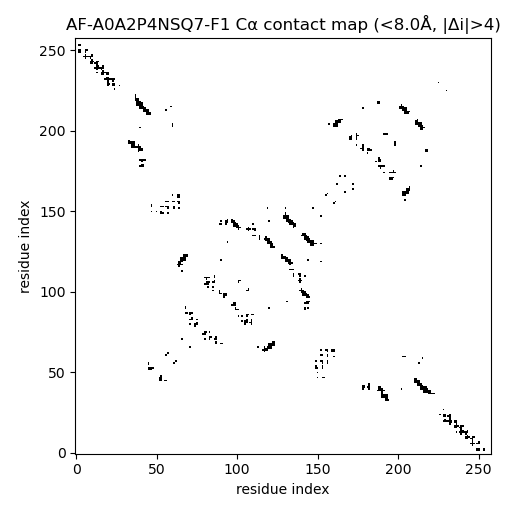19 85 ASN A CA 1
ATOM 640 C C . ASN A 1 85 ? -23.370 -7.851 10.310 1.00 92.19 85 ASN A C 1
ATOM 642 O O . ASN A 1 85 ? -23.324 -6.662 10.604 1.00 92.19 85 ASN A O 1
ATOM 646 N N . GLU A 1 86 ? -23.306 -8.814 11.226 1.00 94.69 86 GLU A N 1
ATOM 647 C CA . GLU A 1 86 ? -23.250 -8.577 12.666 1.00 94.69 86 GLU A CA 1
ATOM 648 C C . GLU A 1 86 ? -21.957 -7.855 13.067 1.00 94.69 86 GLU A C 1
ATOM 650 O O . GLU A 1 86 ? -21.966 -6.997 13.952 1.00 94.69 86 GLU A O 1
ATOM 655 N N . THR A 1 87 ? -20.833 -8.172 12.414 1.00 95.88 87 THR A N 1
ATOM 656 C CA . THR A 1 87 ? -19.558 -7.463 12.614 1.00 95.88 87 THR A CA 1
ATOM 657 C C . THR A 1 87 ? -19.678 -6.005 12.189 1.00 95.88 87 THR A C 1
ATOM 659 O O . THR A 1 87 ? -19.314 -5.113 12.957 1.00 95.88 87 THR A O 1
ATOM 662 N N . ARG A 1 88 ? -20.225 -5.759 10.993 1.00 94.69 88 ARG A N 1
ATOM 663 C CA . ARG A 1 88 ? -20.457 -4.425 10.435 1.00 94.69 88 ARG A CA 1
ATOM 664 C C . ARG A 1 88 ? -21.368 -3.607 11.344 1.00 94.69 88 ARG A C 1
ATOM 666 O O . ARG A 1 88 ? -20.978 -2.528 11.773 1.00 94.69 88 ARG A O 1
ATOM 673 N N . GLU A 1 89 ? -22.518 -4.159 11.722 1.00 94.62 89 GLU A N 1
ATOM 674 C CA . GLU A 1 89 ? -23.474 -3.522 12.633 1.00 94.62 89 GLU A CA 1
ATOM 675 C C . GLU A 1 89 ? -22.846 -3.190 13.991 1.00 94.62 89 GLU A C 1
ATOM 677 O O . GLU A 1 89 ? -23.058 -2.100 14.521 1.00 94.62 89 GLU A O 1
ATOM 682 N N . THR A 1 90 ? -22.026 -4.091 14.544 1.00 96.81 90 THR A N 1
ATOM 683 C CA . THR A 1 90 ? -21.336 -3.843 15.820 1.00 96.81 90 THR A CA 1
ATOM 684 C C . THR A 1 90 ? -20.318 -2.705 15.693 1.00 96.81 90 THR A C 1
ATOM 686 O O . THR A 1 90 ? -20.236 -1.861 16.585 1.00 96.81 90 THR A O 1
ATOM 689 N N . LEU A 1 91 ? -19.554 -2.648 14.596 1.00 96.06 91 LEU A N 1
ATOM 690 C CA . LEU A 1 91 ? -18.609 -1.557 14.337 1.00 96.06 91 LEU A CA 1
ATOM 691 C C . LEU A 1 91 ? -19.336 -0.221 14.134 1.00 96.06 91 LEU A C 1
ATOM 693 O O . LEU A 1 91 ? -18.955 0.767 14.754 1.00 96.06 91 LEU A O 1
ATOM 697 N N . GLU A 1 92 ? -20.411 -0.190 13.344 1.00 94.81 92 GLU A N 1
ATOM 698 C CA . GLU A 1 92 ? -21.239 1.007 13.125 1.00 94.81 92 GLU A CA 1
ATOM 699 C C . GLU A 1 92 ? -21.868 1.515 14.420 1.00 94.81 92 GLU A C 1
ATOM 701 O O . GLU A 1 92 ? -21.808 2.710 14.717 1.00 94.81 92 GLU A O 1
ATOM 706 N N . ALA A 1 93 ? -22.420 0.610 15.231 1.00 96.00 93 ALA A N 1
ATOM 707 C CA . ALA A 1 93 ? -22.962 0.949 16.538 1.00 96.00 93 ALA A CA 1
ATOM 708 C C . ALA A 1 93 ? -21.875 1.500 17.472 1.00 96.00 93 ALA A C 1
ATOM 710 O O . ALA A 1 93 ? -22.120 2.486 18.168 1.00 96.00 93 ALA A O 1
ATOM 711 N N . ALA A 1 94 ? -20.669 0.921 17.465 1.00 96.81 94 ALA A N 1
ATOM 712 C CA . ALA A 1 94 ? -19.557 1.416 18.270 1.00 96.81 94 ALA A CA 1
ATOM 713 C C . ALA A 1 94 ? -19.084 2.796 17.800 1.00 96.81 94 ALA A C 1
ATOM 715 O O . ALA A 1 94 ? -18.852 3.657 18.640 1.00 96.81 94 ALA A O 1
ATOM 716 N N . MET A 1 95 ? -18.976 3.042 16.491 1.00 94.56 95 MET A N 1
ATOM 717 C CA . MET A 1 95 ? -18.600 4.358 15.950 1.00 94.56 95 MET A CA 1
ATOM 718 C C . MET A 1 95 ? -19.637 5.431 16.295 1.00 94.56 95 MET A C 1
ATOM 720 O O . MET A 1 95 ? -19.274 6.549 16.654 1.00 94.56 95 MET A O 1
ATOM 724 N N . ARG A 1 96 ? -20.929 5.082 16.251 1.00 93.81 96 ARG A N 1
ATOM 725 C CA . ARG A 1 96 ? -22.027 6.003 16.572 1.00 93.81 96 ARG A CA 1
ATOM 726 C C . ARG A 1 96 ? -22.149 6.293 18.070 1.00 93.81 96 ARG A C 1
ATOM 728 O O . ARG A 1 96 ? -22.348 7.441 18.453 1.00 93.81 96 ARG A O 1
ATOM 735 N N . ASN A 1 97 ? -22.039 5.264 18.911 1.00 95.94 97 ASN A N 1
ATOM 736 C CA . ASN A 1 97 ? -22.344 5.343 20.347 1.00 95.94 97 ASN A CA 1
ATOM 737 C C . ASN A 1 97 ? -21.087 5.350 21.239 1.00 95.94 97 ASN A C 1
ATOM 739 O O . ASN A 1 97 ? -21.190 5.356 22.464 1.00 95.94 97 ASN A O 1
ATOM 743 N N . GLY A 1 98 ? -19.894 5.265 20.650 1.00 96.44 98 GLY A N 1
ATOM 744 C CA . GLY A 1 98 ? -18.610 5.079 21.332 1.00 96.44 98 GLY A CA 1
ATOM 745 C C . GLY A 1 98 ? -18.324 3.633 21.758 1.00 96.44 98 GLY A C 1
ATOM 746 O O . GLY A 1 98 ? -17.161 3.230 21.821 1.00 96.44 98 GLY A O 1
ATOM 747 N N . THR A 1 99 ? -19.358 2.829 22.028 1.00 97.19 99 THR A N 1
ATOM 748 C CA . THR A 1 99 ? -19.237 1.406 22.387 1.00 97.19 99 THR A CA 1
ATOM 749 C C . THR A 1 99 ? -20.388 0.572 21.830 1.00 97.19 99 THR A C 1
ATOM 751 O O . THR A 1 99 ? -21.502 1.068 21.665 1.00 97.19 99 THR A O 1
ATOM 754 N N . ALA A 1 100 ? -20.134 -0.709 21.570 1.00 97.94 100 ALA A N 1
ATOM 755 C CA . ALA A 1 100 ? -21.151 -1.693 21.217 1.00 97.94 100 ALA A CA 1
ATOM 756 C C . ALA A 1 100 ? -20.786 -3.079 21.751 1.00 97.94 100 ALA A C 1
ATOM 758 O O . ALA A 1 100 ? -19.613 -3.389 21.980 1.00 97.94 100 ALA A O 1
ATOM 759 N N . ARG A 1 101 ? -21.802 -3.926 21.938 1.00 97.56 101 ARG A N 1
ATOM 760 C CA . ARG A 1 101 ? -21.624 -5.322 22.340 1.00 97.56 101 ARG A CA 1
ATOM 761 C C . ARG A 1 101 ? -22.263 -6.281 21.351 1.00 97.56 101 ARG A C 1
ATOM 763 O O . ARG A 1 101 ? -23.300 -5.971 20.775 1.00 97.56 101 ARG A O 1
ATOM 770 N N . THR A 1 102 ? -21.675 -7.468 21.220 1.00 96.62 102 THR A N 1
ATOM 771 C CA . THR A 1 102 ? -22.226 -8.550 20.396 1.00 96.62 102 THR A CA 1
ATOM 772 C C . THR A 1 102 ? -22.206 -9.909 21.098 1.00 96.62 102 THR A C 1
ATOM 774 O O . THR A 1 102 ? -21.248 -10.301 21.781 1.00 96.62 102 THR A O 1
ATOM 777 N N . ALA A 1 103 ? -23.296 -10.656 20.921 1.00 95.69 103 ALA A N 1
ATOM 778 C CA . ALA A 1 103 ? -23.428 -12.040 21.366 1.00 95.69 103 ALA A CA 1
ATOM 779 C C . ALA A 1 103 ? -22.988 -13.056 20.298 1.00 95.69 103 ALA A C 1
ATOM 781 O O . ALA A 1 103 ? -22.680 -14.200 20.634 1.00 95.69 103 ALA A O 1
ATOM 782 N N . ALA A 1 104 ? -22.922 -12.643 19.028 1.00 95.50 104 ALA A N 1
ATOM 783 C CA . ALA A 1 104 ? -22.674 -13.537 17.905 1.00 95.50 104 ALA A CA 1
ATOM 784 C C . ALA A 1 104 ? -21.230 -14.059 17.916 1.00 95.50 104 ALA A C 1
ATOM 786 O O . ALA A 1 104 ? -20.268 -13.298 17.803 1.00 95.50 104 ALA A O 1
ATOM 787 N N . ALA A 1 105 ? -21.062 -15.380 18.025 1.00 95.50 105 ALA A N 1
ATOM 788 C CA . ALA A 1 105 ? -19.742 -16.008 18.097 1.00 95.50 105 ALA A CA 1
ATOM 789 C C . ALA A 1 105 ? -18.882 -15.741 16.847 1.00 95.50 105 ALA A C 1
ATOM 791 O O . ALA A 1 105 ? -17.670 -15.553 16.972 1.00 95.50 105 ALA A O 1
ATOM 792 N N . GLY A 1 106 ? -19.507 -15.682 15.663 1.00 94.12 106 GLY A N 1
ATOM 793 C CA . GLY A 1 106 ? -18.843 -15.295 14.416 1.00 94.12 106 GLY A CA 1
ATOM 794 C C . GLY A 1 106 ? -18.288 -13.874 14.491 1.00 94.12 106 GLY A C 1
ATOM 795 O O . GLY A 1 106 ? -17.086 -13.686 14.324 1.00 94.12 106 GLY A O 1
ATOM 796 N N . ALA A 1 107 ? -19.118 -12.908 14.895 1.00 95.69 107 ALA A N 1
ATOM 797 C CA . ALA A 1 107 ? -18.717 -11.505 14.970 1.00 95.69 107 ALA A CA 1
ATOM 798 C C . ALA A 1 107 ? -17.594 -11.287 15.989 1.00 95.69 107 ALA A C 1
ATOM 800 O O . ALA A 1 107 ? -16.629 -10.581 15.722 1.00 95.69 107 ALA A O 1
ATOM 801 N N . ARG A 1 108 ? -17.641 -11.973 17.137 1.00 97.31 108 ARG A N 1
ATOM 802 C CA . ARG A 1 108 ? -16.549 -11.941 18.127 1.00 97.31 108 ARG A CA 1
ATOM 803 C C . ARG A 1 108 ? -15.222 -12.448 17.556 1.00 97.31 108 ARG A C 1
ATOM 805 O O . ARG A 1 108 ? -14.154 -11.982 17.951 1.00 97.31 108 ARG A O 1
ATOM 812 N N . ALA A 1 109 ? -15.249 -13.450 16.678 1.00 95.75 109 ALA A N 1
ATOM 813 C CA . ALA A 1 109 ? -14.041 -13.940 16.017 1.00 95.75 109 ALA A CA 1
ATOM 814 C C . ALA A 1 109 ? -13.511 -12.922 14.998 1.00 95.75 109 ALA A C 1
ATOM 816 O O . ALA A 1 109 ? -12.314 -12.624 15.019 1.00 95.75 109 ALA A O 1
ATOM 817 N N . ASP A 1 110 ? -14.403 -12.354 14.190 1.00 95.62 110 ASP A N 1
ATOM 818 C CA . ASP A 1 110 ? -14.078 -11.374 13.153 1.00 95.62 110 ASP A CA 1
ATOM 819 C C . ASP A 1 110 ? -13.534 -10.074 13.763 1.00 95.62 110 ASP A C 1
ATOM 821 O O . ASP A 1 110 ? -12.460 -9.618 13.383 1.00 95.62 110 ASP A O 1
ATOM 825 N N . LEU A 1 111 ? -14.181 -9.538 14.802 1.00 97.00 111 LEU A N 1
ATOM 826 C CA . LEU A 1 111 ? -13.740 -8.344 15.535 1.00 97.00 111 LEU A CA 1
ATOM 827 C C . LEU A 1 111 ? -12.352 -8.523 16.155 1.00 97.00 111 LEU A C 1
ATOM 829 O O . LEU A 1 111 ? -11.521 -7.618 16.095 1.00 97.00 111 LEU A O 1
ATOM 833 N N . ARG A 1 112 ? -12.055 -9.709 16.705 1.00 96.12 112 ARG A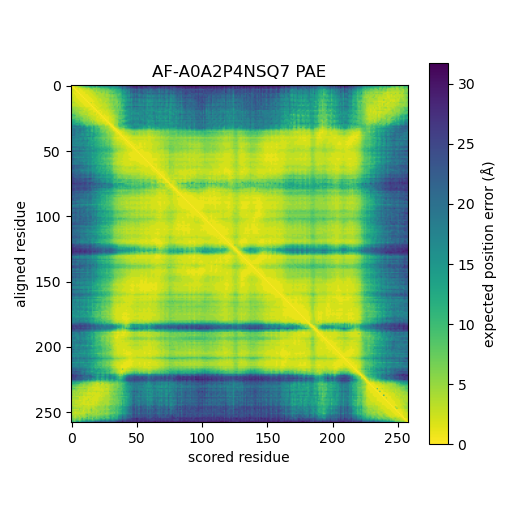 N 1
ATOM 834 C CA . ARG A 1 112 ? -10.703 -10.025 17.194 1.00 96.12 112 ARG A CA 1
ATOM 835 C C . ARG A 1 112 ? -9.690 -10.076 16.054 1.00 96.12 112 ARG A C 1
ATOM 837 O O . ARG A 1 112 ? -8.555 -9.655 16.248 1.00 96.12 112 ARG A O 1
ATOM 844 N N . ALA A 1 113 ? -10.059 -10.615 14.893 1.00 94.25 113 ALA A N 1
ATOM 845 C CA . ALA A 1 113 ? -9.182 -10.624 13.723 1.00 94.25 113 ALA A CA 1
ATOM 846 C C . ALA A 1 113 ? -8.915 -9.205 13.209 1.00 94.25 113 ALA A C 1
ATOM 848 O O . ALA A 1 113 ? -7.763 -8.850 12.966 1.00 94.25 113 ALA A O 1
ATOM 849 N N . ILE A 1 114 ? -9.957 -8.377 13.143 1.00 94.56 114 ILE A N 1
ATOM 850 C CA . ILE A 1 114 ? -9.860 -6.970 12.770 1.00 94.56 114 ILE A CA 1
ATOM 851 C C . ILE A 1 114 ? -8.933 -6.228 13.733 1.00 94.56 114 ILE A C 1
ATOM 853 O O . ILE A 1 114 ? -7.988 -5.605 13.263 1.00 94.56 114 ILE A O 1
ATOM 857 N N . ALA A 1 115 ? -9.132 -6.351 15.047 1.00 95.25 115 ALA A N 1
ATOM 858 C CA . ALA A 1 115 ? -8.327 -5.651 16.052 1.00 95.25 115 ALA A CA 1
ATOM 859 C C . ALA A 1 115 ? -6.858 -6.106 16.119 1.00 95.25 115 ALA A C 1
ATOM 861 O O . ALA A 1 115 ? -6.004 -5.348 16.572 1.00 95.25 115 ALA A O 1
ATOM 862 N N . ARG A 1 116 ? -6.536 -7.328 15.669 1.00 93.62 116 ARG A N 1
ATOM 863 C CA . ARG A 1 116 ? -5.136 -7.776 15.543 1.00 93.62 116 ARG A CA 1
ATOM 864 C C . ARG A 1 116 ? -4.406 -7.066 14.407 1.00 93.62 116 ARG A C 1
ATOM 866 O O . ARG A 1 116 ? -3.234 -6.725 14.555 1.00 93.62 116 ARG A O 1
ATOM 873 N N . ASN A 1 117 ? -5.097 -6.853 13.291 1.00 92.12 117 ASN A N 1
ATOM 874 C CA . ASN A 1 117 ? -4.483 -6.344 12.067 1.00 92.12 117 ASN A CA 1
ATOM 875 C C . ASN A 1 117 ? -4.654 -4.829 11.904 1.00 92.12 117 ASN A C 1
ATOM 877 O O . ASN A 1 117 ? -3.824 -4.193 11.268 1.00 92.12 117 ASN A O 1
ATOM 881 N N . ASN A 1 118 ? -5.686 -4.241 12.510 1.00 94.94 118 ASN A N 1
ATOM 882 C CA . ASN A 1 118 ? -6.061 -2.844 12.331 1.00 94.94 118 ASN A CA 1
ATOM 883 C C . ASN A 1 118 ? -6.148 -2.134 13.678 1.00 94.94 118 ASN A C 1
ATOM 885 O O . ASN A 1 118 ? -6.741 -2.629 14.635 1.00 94.94 118 ASN A O 1
ATOM 889 N N . THR A 1 119 ? -5.575 -0.938 13.732 1.00 96.69 119 THR A N 1
ATOM 890 C CA . THR A 1 119 ? -5.662 -0.0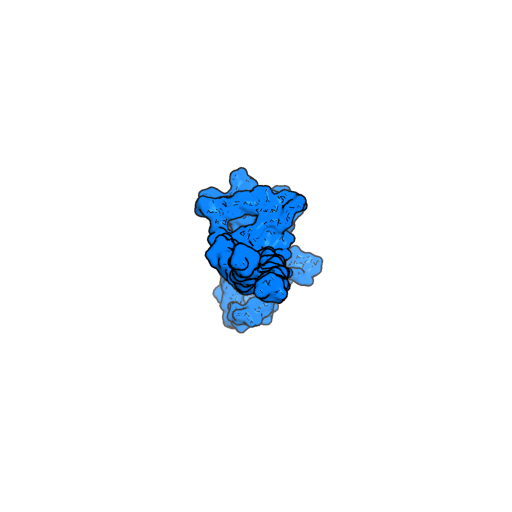36 14.884 1.00 96.69 119 THR A CA 1
ATOM 891 C C . THR A 1 119 ? -6.873 0.888 14.776 1.00 96.69 119 THR A C 1
ATOM 893 O O . THR A 1 119 ? -7.428 1.303 15.798 1.00 96.69 119 THR A O 1
ATOM 896 N N . TYR A 1 120 ? -7.294 1.195 13.549 1.00 96.94 120 TYR A N 1
ATOM 897 C CA . TYR A 1 120 ? -8.396 2.105 13.276 1.00 96.94 120 TYR A CA 1
ATOM 898 C C . TYR A 1 120 ? -9.497 1.439 12.455 1.00 96.94 120 TYR A C 1
ATOM 900 O O . TYR A 1 120 ? -9.259 0.532 11.658 1.00 96.94 120 TYR A O 1
ATOM 908 N N . VAL A 1 121 ? -10.709 1.938 12.638 1.00 95.69 121 VAL A N 1
ATOM 909 C CA . VAL A 1 121 ? -11.856 1.690 11.771 1.00 95.69 121 VAL A CA 1
ATOM 910 C C . VAL A 1 121 ? -12.360 3.036 11.263 1.00 95.69 121 VAL A C 1
ATOM 912 O O . VAL A 1 121 ? -12.290 4.026 11.992 1.00 95.69 121 VAL A O 1
ATOM 915 N N . HIS A 1 122 ? -12.816 3.093 10.020 1.00 94.06 122 HIS A N 1
ATOM 916 C CA . HIS A 1 122 ? -13.406 4.303 9.454 1.00 94.06 122 HIS A CA 1
ATOM 917 C C . HIS A 1 122 ? -14.639 3.972 8.617 1.00 94.06 122 HIS A C 1
ATOM 919 O O . HIS A 1 122 ? -14.843 2.833 8.178 1.00 94.06 122 HIS A O 1
ATOM 925 N N . ASP A 1 123 ? -15.455 4.994 8.394 1.00 88.81 123 ASP A N 1
ATOM 926 C CA . ASP A 1 123 ? -16.548 4.945 7.437 1.00 88.81 123 ASP A CA 1
ATOM 927 C C . ASP A 1 123 ? -16.118 5.636 6.137 1.00 88.81 123 ASP A C 1
ATOM 929 O O . ASP A 1 123 ? -15.876 6.841 6.119 1.00 88.81 123 ASP A O 1
ATOM 933 N N . ALA A 1 124 ? -16.001 4.856 5.059 1.00 81.56 124 ALA A N 1
ATOM 934 C CA . ALA A 1 124 ? -15.588 5.354 3.746 1.00 81.56 124 ALA A CA 1
ATOM 935 C C . ALA A 1 124 ? -16.722 6.054 2.974 1.00 81.56 124 ALA A C 1
ATOM 937 O O . ALA A 1 124 ? -16.444 6.723 1.983 1.00 81.56 124 ALA A O 1
ATOM 938 N N . TYR A 1 125 ? -17.980 5.896 3.400 1.00 79.50 125 TYR A N 1
ATOM 939 C CA . TYR A 1 125 ? -19.148 6.506 2.748 1.00 79.50 125 TYR A CA 1
ATOM 940 C C . TYR A 1 125 ? -19.939 7.423 3.689 1.00 79.50 125 TYR A C 1
ATOM 942 O O . TYR A 1 125 ? -21.029 7.879 3.341 1.00 79.50 125 TYR A O 1
ATOM 950 N N . GLY A 1 126 ? -19.400 7.707 4.875 1.00 68.56 126 GLY A N 1
ATOM 951 C CA . GLY A 1 126 ? -19.954 8.717 5.765 1.00 68.56 126 GLY A CA 1
ATOM 952 C C . GLY A 1 126 ? -19.860 10.116 5.148 1.00 68.56 126 GLY A C 1
ATOM 953 O O . GLY A 1 126 ? -19.022 10.378 4.289 1.00 68.56 126 GLY A O 1
ATOM 954 N N . GLU A 1 127 ? -20.688 11.050 5.626 1.00 67.69 127 GLU A N 1
ATOM 955 C CA . GLU A 1 127 ? -20.672 12.455 5.169 1.00 67.69 127 GLU A CA 1
ATOM 956 C C . GLU A 1 127 ? -19.291 13.118 5.309 1.00 67.69 127 GLU A C 1
ATOM 958 O O . GLU A 1 127 ? -18.963 14.069 4.599 1.00 67.69 127 GLU A O 1
ATOM 963 N N . ARG A 1 128 ? -18.486 12.625 6.255 1.00 68.44 128 ARG A N 1
ATOM 964 C CA . ARG A 1 128 ? -17.075 12.960 6.431 1.00 68.44 128 ARG A CA 1
ATOM 965 C C . ARG A 1 128 ? -16.323 11.687 6.773 1.00 68.44 128 ARG A C 1
ATOM 967 O O . ARG A 1 128 ? -16.776 10.934 7.635 1.00 68.44 128 ARG A O 1
ATOM 974 N N . GLU A 1 129 ? -15.162 11.492 6.161 1.00 76.00 129 GLU A N 1
ATOM 975 C CA . GLU A 1 129 ? -14.282 10.384 6.513 1.00 76.00 129 GLU A CA 1
ATOM 976 C C . GLU A 1 129 ? -13.764 10.592 7.944 1.00 76.00 129 GLU A C 1
ATOM 978 O O . GLU A 1 129 ? -12.976 11.496 8.231 1.00 76.00 129 GLU A O 1
ATOM 983 N N . GLN A 1 130 ? -14.284 9.792 8.873 1.00 89.06 130 GLN A N 1
ATOM 984 C CA . GLN A 1 130 ? -13.927 9.847 10.286 1.00 89.06 130 GLN A CA 1
ATOM 985 C C . GLN A 1 130 ? -13.26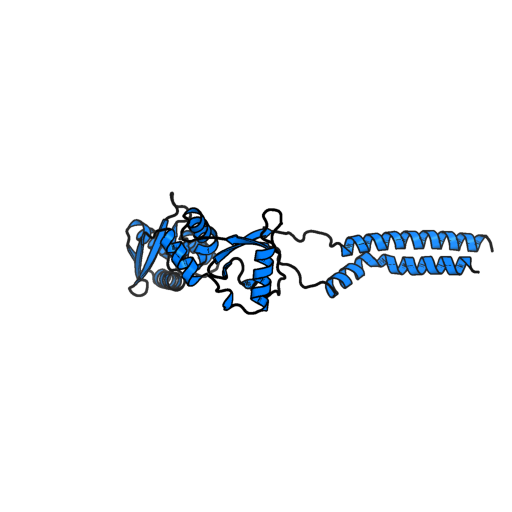5 8.543 10.699 1.00 89.06 130 GLN A C 1
ATOM 987 O O . GLN A 1 130 ? -13.779 7.450 10.457 1.00 89.06 130 GLN A O 1
ATOM 992 N N . TYR A 1 131 ? -12.119 8.683 11.356 1.00 94.81 131 TYR A N 1
ATOM 993 C CA . TYR A 1 131 ? -11.343 7.568 11.865 1.00 94.81 131 TYR A CA 1
ATOM 994 C C . TYR A 1 131 ? -11.606 7.386 13.352 1.00 94.81 131 TYR A C 1
ATOM 996 O O . TYR A 1 131 ? -11.608 8.338 14.134 1.00 94.81 131 TYR A O 1
ATOM 1004 N N . TYR A 1 132 ? -11.748 6.132 13.757 1.00 96.44 132 TYR A N 1
ATOM 1005 C CA . TYR A 1 132 ? -11.953 5.741 15.137 1.00 96.44 132 TYR A CA 1
ATOM 1006 C C . TYR A 1 132 ? -10.875 4.750 15.542 1.00 96.44 132 TYR A C 1
ATOM 1008 O O . TYR A 1 132 ? -10.662 3.733 14.885 1.00 96.44 132 TYR A O 1
ATOM 1016 N N . ARG A 1 133 ? -10.196 5.016 16.656 1.00 97.25 133 ARG A N 1
ATOM 1017 C CA . ARG A 1 133 ? -9.319 4.033 17.285 1.00 97.25 133 ARG A CA 1
ATOM 1018 C C . ARG A 1 133 ? -10.180 2.912 17.854 1.00 97.25 133 ARG A C 1
ATOM 1020 O O . ARG A 1 133 ? -11.049 3.168 18.693 1.00 97.25 133 ARG A O 1
ATOM 1027 N N . LEU A 1 134 ? -9.902 1.696 17.408 1.00 97.19 134 LEU A N 1
ATOM 1028 C CA . LEU A 1 134 ? -10.633 0.496 17.781 1.00 97.19 134 LEU A CA 1
ATOM 1029 C C . LEU A 1 134 ? -9.998 -0.151 19.023 1.00 97.19 134 LEU A C 1
ATOM 1031 O O . LEU A 1 134 ? -8.783 -0.338 19.083 1.00 97.19 134 LEU A O 1
ATOM 1035 N N . SER A 1 135 ? -10.826 -0.518 20.000 1.00 97.50 135 SER A N 1
ATOM 1036 C CA . SER A 1 135 ? -10.479 -1.461 21.071 1.00 97.50 135 SER A CA 1
ATOM 1037 C C . SER A 1 135 ? -11.495 -2.593 21.071 1.00 97.50 135 SER A C 1
ATOM 1039 O O . SER A 1 135 ? -12.698 -2.342 20.975 1.00 97.50 135 SER A O 1
ATOM 1041 N N . VAL A 1 136 ? -11.018 -3.831 21.172 1.00 97.25 136 VAL A N 1
ATOM 1042 C CA . VAL A 1 136 ? -11.860 -5.027 21.243 1.00 97.25 136 VAL A CA 1
ATOM 1043 C C . VAL A 1 136 ? -11.486 -5.807 22.493 1.00 97.25 136 VAL A C 1
ATOM 1045 O O . VAL A 1 136 ? -10.362 -6.283 22.639 1.00 97.25 136 VAL A O 1
ATOM 1048 N N . GLU A 1 137 ? -12.451 -5.933 23.391 1.00 96.44 137 GLU A N 1
ATOM 1049 C CA . GLU A 1 137 ? -12.305 -6.474 24.739 1.00 96.44 137 GLU A CA 1
ATOM 1050 C C . GLU A 1 137 ? -13.292 -7.631 24.953 1.00 96.44 137 GLU A C 1
ATOM 1052 O O . GLU A 1 137 ? -14.038 -8.015 24.046 1.00 96.44 137 GLU A O 1
ATOM 1057 N N . GLU A 1 138 ? -13.263 -8.240 26.142 1.00 96.25 138 GLU A N 1
ATOM 1058 C CA . GLU A 1 138 ? -14.175 -9.330 26.524 1.00 96.25 138 GLU A CA 1
ATOM 1059 C C . GLU A 1 138 ? -14.213 -10.468 25.477 1.00 96.25 138 GLU A C 1
ATOM 1061 O O . GLU A 1 138 ? -15.261 -10.964 25.076 1.00 96.25 138 GLU A O 1
ATOM 1066 N N . ASN A 1 139 ? -13.041 -10.871 24.972 1.00 93.69 139 ASN A N 1
ATOM 1067 C CA . ASN A 1 139 ? -12.917 -11.905 23.937 1.00 93.69 139 ASN A CA 1
ATOM 1068 C C . ASN A 1 139 ? -13.734 -11.612 22.654 1.00 93.69 139 ASN A C 1
ATOM 1070 O O . ASN A 1 139 ? -14.251 -12.524 22.004 1.00 93.69 139 ASN A O 1
ATOM 1074 N N . GLY A 1 140 ? -13.831 -10.339 22.269 1.00 93.50 140 GLY A N 1
ATOM 1075 C CA . GLY A 1 140 ? -14.531 -9.913 21.060 1.00 93.50 140 GLY A CA 1
ATOM 1076 C C . GLY A 1 140 ? -15.968 -9.463 21.283 1.00 93.50 140 GLY A C 1
ATOM 1077 O O . GLY A 1 140 ? -16.606 -9.062 20.314 1.00 93.50 140 GLY A O 1
ATOM 1078 N N . SER A 1 141 ? -16.505 -9.554 22.506 1.00 96.06 141 SER A N 1
ATOM 1079 C CA . SER A 1 141 ? -17.897 -9.174 22.768 1.00 96.06 141 SER A CA 1
ATOM 1080 C C . SER A 1 141 ? -18.101 -7.696 23.049 1.00 96.06 141 SER A C 1
ATOM 1082 O O . SER A 1 141 ? -19.238 -7.254 22.918 1.00 96.06 141 SER A O 1
ATOM 1084 N N . LEU A 1 142 ? -17.057 -6.949 23.418 1.00 97.75 142 LEU A N 1
ATOM 1085 C CA . LEU A 1 142 ? -17.116 -5.506 23.645 1.00 97.75 142 LEU A CA 1
ATOM 1086 C C . LEU A 1 142 ? -16.210 -4.785 22.649 1.00 97.75 142 LEU A C 1
ATOM 1088 O O . LEU A 1 142 ? -15.020 -5.076 22.556 1.00 97.75 142 LEU A O 1
ATOM 1092 N N . VAL A 1 143 ? -16.777 -3.825 21.929 1.00 97.88 143 VAL A N 1
ATOM 1093 C CA . VAL A 1 143 ? -16.082 -2.997 20.944 1.00 97.88 143 VAL A CA 1
ATOM 1094 C C . VAL A 1 143 ? -16.203 -1.548 21.384 1.00 97.88 143 VAL A C 1
ATOM 1096 O O . VAL A 1 143 ? -17.303 -1.067 21.640 1.00 97.88 143 VAL A O 1
ATOM 1099 N N . THR A 1 144 ? -15.078 -0.847 21.454 1.00 97.81 144 THR A N 1
ATOM 1100 C CA . THR A 1 144 ? -15.027 0.599 21.684 1.00 97.81 144 THR A CA 1
ATOM 1101 C C . THR A 1 144 ? -14.430 1.270 20.456 1.00 97.81 144 THR A C 1
ATOM 1103 O O . THR A 1 144 ? -13.379 0.846 19.974 1.00 97.81 144 THR A O 1
ATOM 1106 N N . ALA A 1 145 ? -15.066 2.338 19.983 1.00 97.06 145 ALA A N 1
ATOM 1107 C CA . ALA A 1 145 ? -14.570 3.167 18.894 1.00 97.06 145 ALA A CA 1
ATOM 1108 C C . ALA A 1 145 ? -14.458 4.613 19.392 1.00 97.06 145 ALA A C 1
ATOM 1110 O O . ALA A 1 145 ? -15.442 5.229 19.794 1.00 97.06 145 ALA A O 1
ATOM 1111 N N . ARG A 1 146 ? -13.238 5.158 19.420 1.00 96.88 146 ARG A N 1
ATOM 1112 C CA . ARG A 1 146 ? -12.980 6.533 19.883 1.00 96.88 146 ARG A CA 1
ATOM 1113 C C . ARG A 1 146 ? -12.464 7.381 18.738 1.00 96.88 146 ARG A C 1
ATOM 1115 O O . ARG A 1 146 ? -11.504 6.962 18.099 1.00 96.88 146 ARG A O 1
ATOM 1122 N N . ASN A 1 147 ? -13.021 8.575 18.544 1.00 94.94 147 ASN A N 1
ATOM 1123 C CA . ASN A 1 147 ? -12.552 9.514 17.521 1.00 94.94 147 ASN A CA 1
ATOM 1124 C C . ASN A 1 147 ? -11.023 9.667 17.548 1.00 94.94 147 ASN A C 1
ATOM 1126 O O . ASN A 1 147 ? -10.410 9.890 18.599 1.00 94.94 147 ASN A O 1
ATOM 1130 N N . ALA A 1 148 ? -10.415 9.538 16.376 1.00 95.50 148 ALA A N 1
ATOM 1131 C CA . ALA A 1 148 ? -8.999 9.728 16.135 1.00 95.50 148 ALA A CA 1
ATOM 1132 C C . ALA A 1 148 ? -8.810 10.851 15.112 1.00 95.50 148 ALA A C 1
ATOM 1134 O O . ALA A 1 148 ? -9.565 10.976 14.152 1.00 95.50 148 ALA A O 1
ATOM 1135 N N . THR A 1 149 ? -7.794 11.682 15.326 1.00 94.50 149 THR A N 1
ATOM 1136 C CA . THR A 1 149 ? -7.412 12.707 14.354 1.00 94.50 149 THR A CA 1
ATOM 1137 C C . THR A 1 149 ? -6.660 12.068 13.191 1.00 94.50 149 THR A C 1
ATOM 1139 O O . THR A 1 149 ? -5.932 11.093 13.398 1.00 94.50 149 THR A O 1
ATOM 1142 N N . LEU A 1 150 ? -6.764 12.651 11.992 1.00 93.62 150 LEU A N 1
ATOM 1143 C CA . LEU A 1 150 ? -5.972 12.222 10.832 1.00 93.62 150 LEU A CA 1
ATOM 1144 C C . LEU A 1 150 ? -4.472 12.223 11.137 1.00 93.62 150 LEU A C 1
ATOM 1146 O O . LEU A 1 150 ? -3.797 11.252 10.823 1.00 93.62 150 LEU A O 1
ATOM 1150 N N . GLN A 1 151 ? -3.975 13.227 11.871 1.00 96.19 151 GLN A N 1
ATOM 1151 C CA . GLN A 1 151 ? -2.586 13.267 12.341 1.00 96.19 151 GLN A CA 1
ATOM 1152 C C . GLN A 1 151 ? -2.181 11.990 13.089 1.00 96.19 151 GLN A C 1
ATOM 1154 O O . GLN A 1 151 ? -1.094 11.457 12.891 1.00 96.19 151 GLN A O 1
ATOM 1159 N N . ARG A 1 152 ? -3.052 11.480 13.967 1.00 96.31 152 ARG A N 1
ATOM 1160 C CA . ARG A 1 152 ? -2.758 10.269 14.735 1.00 96.31 152 ARG A CA 1
ATOM 1161 C C . ARG A 1 152 ? -2.744 9.035 13.834 1.00 96.31 152 ARG A C 1
ATOM 1163 O O . ARG A 1 152 ? -1.891 8.172 14.017 1.00 96.31 152 ARG A O 1
ATOM 1170 N N . VAL A 1 153 ? -3.660 8.964 12.869 1.00 96.31 153 VAL A N 1
ATOM 1171 C CA . VAL A 1 153 ? -3.693 7.881 11.876 1.00 96.31 153 VAL A CA 1
ATOM 1172 C C . VAL A 1 153 ? -2.433 7.915 11.014 1.00 96.31 153 VAL A C 1
ATOM 1174 O O . VAL A 1 153 ? -1.789 6.880 10.868 1.00 96.31 153 VAL A O 1
ATOM 1177 N N . ALA A 1 154 ? -2.030 9.089 10.521 1.00 96.62 154 ALA A N 1
ATOM 1178 C CA . ALA A 1 154 ? -0.808 9.280 9.746 1.00 96.62 154 ALA A CA 1
ATOM 1179 C C . ALA A 1 154 ? 0.438 8.882 10.546 1.00 96.62 154 ALA A C 1
ATOM 1181 O O . ALA A 1 154 ? 1.223 8.072 10.065 1.00 96.62 154 ALA A O 1
ATOM 1182 N N . ASN A 1 155 ? 0.574 9.341 11.796 1.00 97.00 155 ASN A N 1
ATOM 1183 C CA . ASN A 1 155 ? 1.688 8.948 12.663 1.00 97.00 155 ASN A CA 1
ATOM 1184 C C . ASN A 1 155 ? 1.760 7.422 12.826 1.00 97.00 155 ASN A C 1
ATOM 1186 O O . ASN A 1 155 ? 2.809 6.834 12.599 1.00 97.00 155 ASN A O 1
ATOM 1190 N N . THR A 1 156 ? 0.643 6.754 13.143 1.00 96.88 156 THR A N 1
ATOM 1191 C CA . THR A 1 156 ? 0.627 5.285 13.270 1.00 96.88 156 THR A CA 1
ATOM 1192 C C . THR A 1 156 ? 0.905 4.581 11.937 1.00 96.88 156 THR A C 1
ATOM 1194 O O . THR A 1 156 ? 1.524 3.519 11.927 1.00 96.88 156 THR A O 1
ATOM 1197 N N . THR A 1 157 ? 0.456 5.157 10.818 1.00 96.56 157 THR A N 1
ATOM 1198 C CA . THR A 1 157 ? 0.726 4.648 9.464 1.00 96.56 157 THR A CA 1
ATOM 1199 C C . THR A 1 157 ? 2.222 4.680 9.173 1.00 96.56 157 THR A C 1
ATOM 1201 O O . THR A 1 157 ? 2.775 3.673 8.744 1.00 96.56 157 THR A O 1
ATOM 1204 N N . VAL A 1 158 ? 2.899 5.790 9.476 1.00 96.56 158 VAL A N 1
ATOM 1205 C CA . VAL A 1 158 ? 4.355 5.915 9.326 1.00 96.56 158 VAL A CA 1
ATOM 1206 C C . VAL A 1 158 ? 5.081 4.975 10.293 1.00 96.56 158 VAL A C 1
ATOM 1208 O O . VAL A 1 158 ? 5.900 4.176 9.858 1.00 96.56 158 VAL A O 1
ATOM 1211 N N . GLU A 1 159 ? 4.727 4.982 11.580 1.00 95.31 159 GLU A N 1
ATOM 1212 C CA . GLU A 1 159 ? 5.368 4.149 12.612 1.00 95.31 159 GLU A CA 1
ATOM 1213 C C . GLU A 1 159 ? 5.303 2.641 12.317 1.00 95.31 159 GLU A C 1
ATOM 1215 O O . GLU A 1 159 ? 6.242 1.911 12.634 1.00 95.31 159 GLU A O 1
ATOM 1220 N N . ARG A 1 160 ? 4.193 2.149 11.746 1.00 92.62 160 ARG A N 1
ATOM 1221 C CA . ARG A 1 160 ? 4.003 0.715 11.457 1.00 92.62 160 ARG A CA 1
ATOM 1222 C C . ARG A 1 160 ? 4.318 0.330 10.014 1.00 92.62 160 ARG A C 1
ATOM 1224 O O . ARG A 1 160 ? 4.620 -0.837 9.773 1.00 92.62 160 ARG A O 1
ATOM 1231 N N . GLY A 1 161 ? 4.179 1.262 9.074 1.00 90.69 161 GLY A N 1
ATOM 1232 C CA . GLY A 1 161 ? 4.188 0.993 7.636 1.00 90.69 161 GLY A CA 1
ATOM 1233 C C . GLY A 1 161 ? 5.391 1.549 6.878 1.00 90.69 161 GLY A C 1
ATOM 1234 O O . GLY A 1 161 ? 5.632 1.099 5.760 1.00 90.69 161 GLY A O 1
ATOM 1235 N N . ALA A 1 162 ? 6.152 2.492 7.446 1.00 95.81 162 ALA A N 1
ATOM 1236 C CA . ALA A 1 162 ? 7.329 3.030 6.773 1.00 95.81 162 ALA A CA 1
ATOM 1237 C C . ALA A 1 162 ? 8.509 2.051 6.832 1.00 95.81 162 ALA A C 1
ATOM 1239 O O . ALA A 1 162 ? 8.910 1.565 7.893 1.00 95.81 162 ALA A O 1
ATOM 1240 N N . TYR A 1 163 ? 9.103 1.790 5.672 1.00 96.94 163 TYR A N 1
ATOM 1241 C CA . TYR A 1 163 ? 10.340 1.036 5.557 1.00 96.94 163 TYR A CA 1
ATOM 1242 C C . TYR A 1 163 ? 11.531 1.967 5.769 1.00 96.94 163 TYR A C 1
ATOM 1244 O O . TYR A 1 163 ? 11.674 2.983 5.094 1.00 96.94 163 TYR A O 1
ATOM 1252 N N . SER A 1 164 ? 12.429 1.597 6.678 1.00 96.94 164 SER A N 1
ATOM 1253 C CA . SER A 1 164 ? 13.704 2.299 6.832 1.00 96.94 164 SER A CA 1
ATOM 1254 C C . SER A 1 164 ? 14.639 1.898 5.692 1.00 96.94 164 SER A C 1
ATOM 1256 O O . SER A 1 164 ? 15.013 0.726 5.596 1.00 96.94 164 SER A O 1
ATOM 1258 N N . TYR A 1 165 ? 15.031 2.860 4.851 1.00 97.38 165 TYR A N 1
ATOM 1259 C CA . TYR A 1 165 ? 15.923 2.636 3.708 1.00 97.38 165 TYR A CA 1
ATOM 1260 C C . TYR A 1 165 ? 17.222 1.927 4.122 1.00 97.38 165 TYR A C 1
ATOM 1262 O O . TYR A 1 165 ? 17.663 0.978 3.476 1.00 97.38 165 TYR A O 1
ATOM 1270 N N . GLU A 1 166 ? 17.773 2.293 5.282 1.00 97.06 166 GLU A N 1
ATOM 1271 C CA . GLU A 1 166 ? 18.999 1.699 5.826 1.00 97.06 166 GLU A CA 1
ATOM 1272 C C . GLU A 1 166 ? 18.862 0.242 6.286 1.00 97.06 166 GLU A C 1
ATOM 1274 O O . GLU A 1 166 ? 19.859 -0.420 6.573 1.00 97.06 166 GLU A O 1
ATOM 1279 N N . ARG A 1 167 ? 17.643 -0.295 6.351 1.00 96.81 167 ARG A N 1
ATOM 1280 C CA . ARG A 1 167 ? 17.396 -1.715 6.649 1.00 96.81 167 ARG A CA 1
ATOM 1281 C C . ARG A 1 167 ? 17.073 -2.537 5.407 1.00 96.81 167 ARG A C 1
ATOM 1283 O O . ARG A 1 167 ? 16.974 -3.757 5.508 1.00 96.81 167 ARG A O 1
ATOM 1290 N N . LEU A 1 168 ? 16.908 -1.893 4.253 1.00 97.19 168 LEU A N 1
ATOM 1291 C CA . LEU A 1 168 ? 16.686 -2.581 2.987 1.00 97.19 168 LEU A CA 1
ATOM 1292 C C . LEU A 1 168 ? 17.977 -3.261 2.514 1.00 97.19 168 LEU A C 1
ATOM 1294 O O . LEU A 1 168 ? 19.081 -2.761 2.763 1.00 97.19 168 LEU A O 1
ATOM 1298 N N . SER A 1 169 ? 17.828 -4.386 1.807 1.00 97.62 169 SER A N 1
ATOM 1299 C CA . SER A 1 169 ? 18.949 -5.029 1.115 1.00 97.62 169 SER A CA 1
ATOM 1300 C C . SER A 1 169 ? 19.511 -4.102 0.027 1.00 97.62 169 SER A C 1
ATOM 1302 O O . SER A 1 169 ? 18.789 -3.217 -0.442 1.00 97.62 169 SER A O 1
ATOM 1304 N N . PRO A 1 170 ? 20.770 -4.282 -0.407 1.00 97.75 170 PRO A N 1
ATOM 1305 C CA . PRO A 1 170 ? 21.352 -3.469 -1.476 1.00 97.75 170 PRO A CA 1
ATOM 1306 C C . PRO A 1 170 ? 20.499 -3.435 -2.755 1.00 97.75 170 PRO A C 1
ATOM 1308 O O . PRO A 1 170 ? 20.322 -2.377 -3.350 1.00 97.75 170 PRO A O 1
ATOM 1311 N N . GLU A 1 171 ? 19.902 -4.563 -3.136 1.00 96.31 171 GLU A N 1
ATOM 1312 C CA . GLU A 1 171 ? 19.044 -4.681 -4.320 1.00 96.31 171 GLU A CA 1
ATOM 1313 C C . GLU A 1 171 ? 17.713 -3.937 -4.132 1.00 96.31 171 GLU A C 1
ATOM 1315 O O . GLU A 1 171 ? 17.243 -3.253 -5.039 1.00 96.31 171 GLU A O 1
ATOM 1320 N N . ALA A 1 172 ? 17.113 -4.025 -2.940 1.00 97.19 172 ALA A N 1
ATOM 1321 C CA . ALA A 1 172 ? 15.888 -3.297 -2.608 1.00 97.19 172 ALA A CA 1
ATOM 1322 C C . ALA A 1 172 ? 16.122 -1.778 -2.592 1.00 97.19 172 ALA A C 1
ATOM 1324 O O . ALA A 1 172 ? 15.299 -1.013 -3.097 1.00 97.19 172 ALA A O 1
ATOM 1325 N N . ARG A 1 173 ? 17.270 -1.342 -2.057 1.00 97.94 173 ARG A N 1
ATOM 1326 C CA . ARG A 1 173 ? 17.709 0.059 -2.098 1.00 97.94 173 ARG A CA 1
ATOM 1327 C C . ARG A 1 173 ? 17.855 0.556 -3.528 1.00 97.94 173 ARG A C 1
ATOM 1329 O O . ARG A 1 173 ? 17.375 1.638 -3.837 1.00 97.94 173 ARG A O 1
ATOM 1336 N N . GLU A 1 174 ? 18.443 -0.250 -4.407 1.00 96.69 174 GLU A N 1
ATOM 1337 C CA . GLU A 1 174 ? 18.598 0.099 -5.818 1.00 96.69 174 GLU A CA 1
ATOM 1338 C C . GLU A 1 174 ? 17.239 0.287 -6.516 1.00 96.69 174 GLU A C 1
ATOM 1340 O O . GLU A 1 174 ? 17.059 1.235 -7.282 1.00 96.69 174 GLU A O 1
ATOM 1345 N N . THR A 1 175 ? 16.249 -0.568 -6.227 1.00 95.81 175 THR A N 1
ATOM 1346 C CA . THR A 1 175 ? 14.875 -0.393 -6.727 1.00 95.81 175 THR A CA 1
ATOM 1347 C C . THR A 1 175 ? 14.253 0.908 -6.227 1.00 95.81 175 THR A C 1
ATOM 1349 O O . THR A 1 175 ? 13.722 1.670 -7.035 1.00 95.81 175 THR A O 1
ATOM 1352 N N . VAL A 1 176 ? 14.355 1.198 -4.926 1.00 96.56 176 VAL A N 1
ATOM 1353 C CA . VAL A 1 176 ? 13.852 2.453 -4.345 1.00 96.56 176 VAL A CA 1
ATOM 1354 C C . VAL A 1 176 ? 14.547 3.666 -4.967 1.00 96.56 176 VAL A C 1
ATOM 1356 O O . VAL A 1 176 ? 13.874 4.605 -5.380 1.00 96.56 176 VAL A O 1
ATOM 1359 N N . ASP A 1 177 ? 15.871 3.638 -5.110 1.00 96.12 177 ASP A N 1
ATOM 1360 C CA . ASP A 1 177 ? 16.643 4.720 -5.725 1.00 96.12 177 ASP A CA 1
ATOM 1361 C C . ASP A 1 177 ? 16.245 4.958 -7.182 1.00 96.12 177 ASP A C 1
ATOM 1363 O O . ASP A 1 177 ? 16.187 6.107 -7.627 1.00 96.12 177 ASP A O 1
ATOM 1367 N N . ARG A 1 178 ? 15.943 3.893 -7.935 1.00 94.38 178 ARG A N 1
ATOM 1368 C CA . ARG A 1 178 ? 15.419 4.014 -9.299 1.00 94.38 178 ARG A CA 1
ATOM 1369 C C . ARG A 1 178 ? 14.038 4.658 -9.319 1.00 94.38 178 ARG A C 1
ATOM 1371 O O . ARG A 1 178 ? 13.821 5.527 -10.159 1.00 94.38 178 ARG A O 1
ATOM 1378 N N . VAL A 1 179 ? 13.140 4.304 -8.398 1.00 94.69 179 VAL A N 1
ATOM 1379 C CA . VAL A 1 179 ? 11.843 4.990 -8.274 1.00 94.69 179 VAL A CA 1
ATOM 1380 C C . VAL A 1 179 ? 12.058 6.470 -7.965 1.00 94.69 179 VAL A C 1
ATOM 1382 O O . VAL A 1 179 ? 11.593 7.316 -8.724 1.00 94.69 179 VAL A O 1
ATOM 1385 N N . LEU A 1 180 ? 12.820 6.788 -6.915 1.00 93.56 180 LEU A N 1
ATOM 1386 C CA . LEU A 1 180 ? 13.082 8.164 -6.481 1.00 93.56 180 LEU A CA 1
ATOM 1387 C C . LEU A 1 180 ? 13.693 9.017 -7.603 1.00 93.56 180 LEU A C 1
ATOM 1389 O O . LEU A 1 180 ? 13.258 10.141 -7.831 1.00 93.56 180 LEU A O 1
ATOM 1393 N N . ARG A 1 181 ? 14.669 8.481 -8.345 1.00 92.19 181 ARG A N 1
ATOM 1394 C CA . ARG A 1 181 ? 15.350 9.213 -9.424 1.00 92.19 181 ARG A CA 1
ATOM 1395 C C . ARG A 1 181 ? 14.446 9.516 -10.619 1.00 92.19 181 ARG A C 1
ATOM 1397 O O . ARG A 1 181 ? 14.627 10.551 -11.245 1.00 92.19 181 ARG A O 1
ATOM 1404 N N . ASN A 1 182 ? 13.500 8.632 -10.933 1.00 88.88 182 ASN A N 1
ATOM 1405 C CA . ASN A 1 182 ? 12.555 8.806 -12.045 1.00 88.88 182 ASN A CA 1
ATOM 1406 C C . ASN A 1 182 ? 11.207 9.383 -11.570 1.00 88.88 182 ASN A C 1
ATOM 1408 O O . ASN A 1 182 ? 10.182 9.206 -12.226 1.00 88.88 182 ASN A O 1
ATOM 1412 N N . SER A 1 183 ? 11.192 10.041 -10.407 1.00 83.81 183 SER A N 1
ATOM 1413 C CA . SER A 1 183 ? 10.008 10.704 -9.852 1.00 83.81 183 SER A CA 1
ATOM 1414 C C . SER A 1 183 ? 9.952 12.191 -10.214 1.00 83.81 183 SER A C 1
ATOM 1416 O O . SER A 1 183 ? 9.628 13.025 -9.376 1.00 83.81 183 SER A O 1
ATOM 1418 N N . SER A 1 184 ? 10.312 12.529 -11.455 1.00 74.00 184 SER A N 1
ATOM 1419 C CA . SER A 1 184 ? 10.202 13.889 -11.993 1.00 74.00 184 SER A CA 1
ATOM 1420 C C . SER A 1 184 ? 8.788 14.137 -12.526 1.00 74.00 184 SER A C 1
ATOM 1422 O O . SER A 1 184 ? 8.131 13.188 -12.953 1.00 74.00 184 SER A O 1
ATOM 1424 N N . ASP A 1 185 ? 8.316 15.389 -12.535 1.00 62.06 185 ASP A N 1
ATOM 1425 C CA . ASP A 1 185 ? 6.962 15.725 -13.006 1.00 62.06 185 ASP A CA 1
ATOM 1426 C C . ASP A 1 185 ? 6.719 15.417 -14.489 1.00 62.06 185 ASP A C 1
ATOM 1428 O O . ASP A 1 185 ? 5.574 15.180 -14.877 1.00 62.06 185 ASP A O 1
ATOM 1432 N N . GLU A 1 186 ? 7.784 15.336 -15.285 1.00 64.12 186 GLU A N 1
ATOM 1433 C CA . GLU A 1 186 ? 7.738 15.134 -16.736 1.00 64.12 186 GLU A CA 1
ATOM 1434 C C . GLU A 1 186 ? 7.758 13.648 -17.156 1.00 64.12 186 GLU A C 1
ATOM 1436 O O . GLU A 1 186 ? 7.465 13.341 -18.312 1.00 64.12 186 GLU A O 1
ATOM 1441 N N . ASP A 1 187 ? 8.043 12.717 -16.234 1.00 66.81 187 ASP A N 1
ATOM 1442 C CA . ASP A 1 187 ? 8.179 11.284 -16.528 1.00 66.81 187 ASP A CA 1
ATOM 1443 C C . ASP A 1 187 ? 6.944 10.451 -16.148 1.00 66.81 187 ASP A C 1
ATOM 1445 O O . ASP A 1 187 ? 6.278 10.688 -15.137 1.00 66.81 187 ASP A O 1
ATOM 1449 N N . PHE A 1 188 ? 6.712 9.361 -16.890 1.00 74.19 188 PHE A N 1
ATOM 1450 C CA . PHE A 1 188 ? 5.662 8.358 -16.631 1.00 74.19 188 PHE A CA 1
ATOM 1451 C C . PHE A 1 188 ? 5.883 7.503 -15.359 1.00 74.19 188 PHE A C 1
ATOM 1453 O O . PHE A 1 188 ? 5.198 6.495 -15.164 1.00 74.19 188 PHE A O 1
ATOM 1460 N N . GLY A 1 189 ? 6.825 7.883 -14.492 1.00 85.44 189 GLY A N 1
ATOM 1461 C CA . GLY A 1 189 ? 7.269 7.112 -13.331 1.00 85.44 189 GLY A CA 1
ATOM 1462 C C . GLY A 1 189 ? 8.186 5.938 -13.694 1.00 85.44 189 GLY A C 1
ATOM 1463 O O . GLY A 1 189 ? 8.409 5.613 -14.861 1.00 85.44 189 GLY A O 1
ATOM 1464 N N . TYR A 1 190 ? 8.724 5.267 -12.676 1.00 90.88 190 TYR A N 1
ATOM 1465 C CA . TYR A 1 190 ? 9.586 4.097 -12.852 1.00 90.88 190 TYR A CA 1
ATOM 1466 C C . TYR A 1 190 ? 8.781 2.799 -12.869 1.00 90.88 190 TYR A C 1
ATOM 1468 O O . TYR A 1 190 ? 7.970 2.554 -11.977 1.00 90.88 190 TYR A O 1
ATOM 1476 N N . ARG A 1 191 ? 9.066 1.921 -13.833 1.00 92.06 191 ARG A N 1
ATOM 1477 C CA . ARG A 1 191 ? 8.526 0.557 -13.879 1.00 92.06 191 ARG A CA 1
ATOM 1478 C C . ARG A 1 191 ? 9.606 -0.446 -13.469 1.00 92.06 191 ARG A C 1
ATOM 1480 O O . ARG A 1 191 ? 10.472 -0.764 -14.294 1.00 92.06 191 ARG A O 1
ATOM 1487 N N . PRO A 1 192 ? 9.585 -0.955 -12.227 1.00 91.38 192 PRO A N 1
ATOM 1488 C CA . PRO A 1 192 ? 10.499 -2.010 -11.832 1.00 91.38 192 PRO A CA 1
ATOM 1489 C C . PRO A 1 192 ? 10.155 -3.317 -12.552 1.00 91.38 192 PRO A C 1
ATOM 1491 O O . PRO A 1 192 ? 9.023 -3.516 -13.014 1.00 91.38 192 PRO A O 1
ATOM 1494 N N . ARG A 1 193 ? 11.131 -4.218 -12.643 1.00 90.06 193 ARG A N 1
ATOM 1495 C CA . ARG A 1 193 ? 10.915 -5.572 -13.164 1.00 90.06 193 ARG A CA 1
ATOM 1496 C C . ARG A 1 193 ? 10.189 -6.431 -12.148 1.00 90.06 193 ARG A C 1
ATOM 1498 O O . ARG A 1 193 ? 10.349 -6.243 -10.950 1.00 90.06 193 ARG A O 1
ATOM 1505 N N . VAL A 1 194 ? 9.431 -7.417 -12.617 1.00 88.94 194 VAL A N 1
ATOM 1506 C CA . VAL A 1 194 ? 8.654 -8.319 -11.744 1.00 88.94 194 VAL A CA 1
ATOM 1507 C C . VAL A 1 194 ? 9.507 -9.067 -10.711 1.00 88.94 194 VAL A C 1
ATOM 1509 O O . VAL A 1 194 ? 8.981 -9.519 -9.701 1.00 88.94 194 VAL A O 1
ATOM 1512 N N . ASN A 1 195 ? 10.809 -9.210 -10.963 1.00 90.69 195 ASN A N 1
ATOM 1513 C CA . ASN A 1 195 ? 11.767 -9.876 -10.087 1.00 90.69 195 ASN A CA 1
ATOM 1514 C C . ASN A 1 195 ? 12.744 -8.912 -9.394 1.00 90.69 195 ASN A C 1
ATOM 1516 O O . ASN A 1 195 ? 13.657 -9.386 -8.716 1.00 90.69 195 ASN A O 1
ATOM 1520 N N . ASP A 1 196 ? 12.595 -7.595 -9.575 1.00 93.19 196 ASP A N 1
ATOM 1521 C CA . ASP A 1 196 ? 13.387 -6.632 -8.813 1.00 93.19 196 ASP A CA 1
ATOM 1522 C C . ASP A 1 196 ? 13.023 -6.773 -7.324 1.00 93.19 196 ASP A C 1
ATOM 1524 O O . ASP A 1 196 ? 11.861 -6.963 -6.948 1.00 93.19 196 ASP A O 1
ATOM 1528 N N . ALA A 1 197 ? 14.023 -6.677 -6.447 1.00 94.31 197 ALA A N 1
ATOM 1529 C CA . ALA A 1 197 ? 13.778 -6.705 -5.011 1.00 94.31 197 ALA A CA 1
ATOM 1530 C C . ALA A 1 197 ? 12.870 -5.532 -4.602 1.00 94.31 197 ALA A C 1
ATOM 1532 O O . ALA A 1 197 ? 12.979 -4.445 -5.174 1.00 94.31 197 ALA A O 1
ATOM 1533 N N . PHE A 1 198 ? 12.023 -5.749 -3.586 1.00 95.1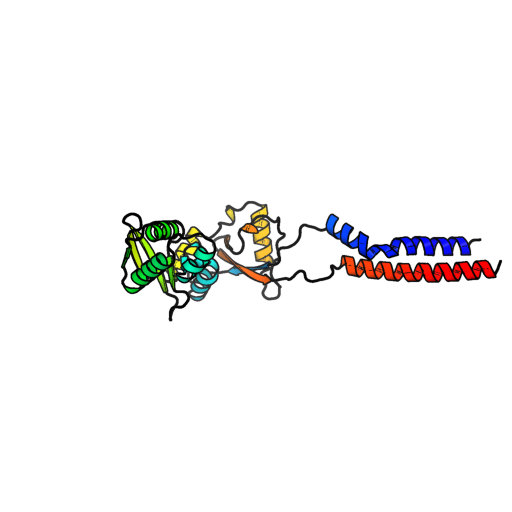9 198 PHE A N 1
ATOM 1534 C CA . PHE A 1 198 ? 11.082 -4.773 -3.007 1.00 95.19 198 PHE A CA 1
ATOM 1535 C C . PHE A 1 198 ? 9.818 -4.479 -3.833 1.00 95.19 198 PHE A C 1
ATOM 1537 O O . PHE A 1 198 ? 8.916 -3.802 -3.344 1.00 95.19 198 PHE A O 1
ATOM 1544 N N . VAL A 1 199 ? 9.696 -5.009 -5.052 1.00 93.62 199 VAL A N 1
ATOM 1545 C CA . VAL A 1 199 ? 8.524 -4.769 -5.914 1.00 93.62 199 VAL A CA 1
ATOM 1546 C C . VAL A 1 199 ? 7.228 -5.305 -5.319 1.00 93.62 199 VAL A C 1
ATOM 1548 O O . VAL A 1 199 ? 6.191 -4.660 -5.428 1.00 93.62 199 VAL A O 1
ATOM 1551 N N . ASP A 1 200 ? 7.296 -6.432 -4.613 1.00 93.25 200 ASP A N 1
ATOM 1552 C CA . ASP A 1 200 ? 6.177 -7.035 -3.881 1.00 93.25 200 ASP A CA 1
ATOM 1553 C C . ASP A 1 200 ? 5.657 -6.161 -2.727 1.00 93.25 200 ASP A C 1
ATOM 1555 O O . ASP A 1 200 ? 4.591 -6.433 -2.172 1.00 93.25 200 ASP A O 1
ATOM 1559 N N . ARG A 1 201 ? 6.415 -5.127 -2.339 1.00 94.25 201 ARG A N 1
ATOM 1560 C CA . ARG A 1 201 ? 6.080 -4.203 -1.251 1.00 94.25 201 ARG A CA 1
ATOM 1561 C C . ARG A 1 201 ? 5.531 -2.870 -1.729 1.00 94.25 201 ARG A C 1
ATOM 1563 O O . ARG A 1 201 ? 5.081 -2.107 -0.883 1.00 94.25 201 ARG A O 1
ATOM 1570 N N . LEU A 1 202 ? 5.562 -2.589 -3.030 1.00 93.81 202 LEU A N 1
ATOM 1571 C CA . LEU A 1 202 ? 5.031 -1.352 -3.593 1.00 93.81 202 LEU A CA 1
ATOM 1572 C C . LEU A 1 202 ? 3.499 -1.427 -3.751 1.00 93.81 202 LEU A C 1
ATOM 1574 O O . LEU A 1 202 ? 2.977 -2.490 -4.091 1.00 93.81 202 LEU A O 1
ATOM 1578 N N . PRO A 1 203 ? 2.757 -0.316 -3.566 1.00 95.12 203 PRO A N 1
ATOM 1579 C CA . PRO A 1 203 ? 3.199 1.006 -3.095 1.00 95.12 203 PRO A CA 1
ATOM 1580 C C . PRO A 1 203 ? 3.616 1.009 -1.610 1.00 95.12 203 PRO A C 1
ATOM 1582 O O . PRO A 1 203 ? 3.105 0.220 -0.820 1.00 95.12 203 PRO A O 1
ATOM 1585 N N . ALA A 1 204 ? 4.538 1.901 -1.229 1.00 96.44 204 ALA A N 1
ATOM 1586 C CA . ALA A 1 204 ? 5.159 1.900 0.100 1.00 96.44 204 ALA A CA 1
ATOM 1587 C C . ALA A 1 204 ? 5.543 3.300 0.601 1.00 96.44 204 ALA A C 1
ATOM 1589 O O . ALA A 1 204 ? 5.839 4.198 -0.184 1.00 96.44 204 ALA A O 1
ATOM 1590 N N . LEU A 1 205 ? 5.637 3.452 1.923 1.00 96.88 205 LEU A N 1
ATOM 1591 C CA . LEU A 1 205 ? 6.340 4.565 2.564 1.00 96.88 205 LEU A CA 1
ATOM 1592 C C . LEU A 1 205 ? 7.789 4.163 2.830 1.00 96.88 205 LEU A C 1
ATOM 1594 O O . LEU A 1 205 ? 8.033 3.100 3.401 1.00 96.88 205 LEU A O 1
ATOM 1598 N N . VAL A 1 206 ? 8.746 5.007 2.454 1.00 97.56 206 VAL A N 1
ATOM 1599 C CA . VAL A 1 206 ? 10.172 4.771 2.705 1.00 97.56 206 VAL A CA 1
ATOM 1600 C C . VAL A 1 206 ? 10.789 5.989 3.374 1.00 97.56 206 VAL A C 1
ATOM 1602 O O . VAL A 1 206 ? 10.695 7.099 2.862 1.00 97.56 206 VAL A O 1
ATOM 1605 N N . GLU A 1 207 ? 11.444 5.782 4.511 1.00 97.56 207 GLU A N 1
ATOM 1606 C CA . GLU A 1 207 ? 12.230 6.812 5.185 1.00 97.56 207 GLU A CA 1
ATOM 1607 C C . GLU A 1 207 ? 13.698 6.693 4.762 1.00 97.56 207 GLU A C 1
ATOM 1609 O O . GLU A 1 207 ? 14.354 5.679 5.031 1.00 97.56 207 GLU A O 1
ATOM 1614 N N . LYS A 1 208 ? 14.211 7.734 4.101 1.00 96.75 208 LYS A N 1
ATOM 1615 C CA . LYS A 1 208 ? 15.596 7.844 3.635 1.00 96.75 208 LYS A CA 1
ATOM 1616 C C . LYS A 1 208 ? 16.193 9.145 4.157 1.00 96.75 208 LYS A C 1
ATOM 1618 O O . LYS A 1 208 ? 15.641 10.212 3.925 1.00 96.75 208 LYS A O 1
ATOM 1623 N N . GLU A 1 209 ? 17.308 9.053 4.883 1.00 94.44 209 GLU A N 1
ATOM 1624 C CA . GLU A 1 209 ? 18.039 10.226 5.402 1.00 94.44 209 GLU A CA 1
ATOM 1625 C C . GLU A 1 209 ? 17.155 11.197 6.223 1.00 94.44 209 GLU A C 1
ATOM 1627 O O . GLU A 1 209 ? 17.321 12.413 6.175 1.00 94.44 209 GLU A O 1
ATOM 1632 N N . GLY A 1 210 ? 16.178 10.666 6.970 1.00 92.50 210 GLY A N 1
ATOM 1633 C CA . GLY A 1 210 ? 15.221 11.460 7.756 1.00 92.50 210 GLY A CA 1
ATOM 1634 C C . GLY A 1 210 ? 14.120 12.140 6.932 1.00 92.50 210 GLY A C 1
ATOM 1635 O O . GLY A 1 210 ? 13.305 12.874 7.486 1.00 92.50 210 GLY A O 1
ATOM 1636 N N . THR A 1 211 ? 14.075 11.891 5.622 1.00 96.06 211 THR A N 1
ATOM 1637 C CA . THR A 1 211 ? 13.006 12.332 4.723 1.00 96.06 211 THR A CA 1
ATOM 1638 C C . THR A 1 211 ? 12.070 11.163 4.434 1.00 96.06 211 THR A C 1
ATOM 1640 O O . THR A 1 211 ? 12.510 10.056 4.118 1.00 96.06 211 THR A O 1
ATOM 1643 N N . LEU A 1 212 ? 10.763 11.399 4.548 1.00 97.31 212 LEU A N 1
ATOM 1644 C CA . LEU A 1 212 ? 9.744 10.399 4.251 1.00 97.31 212 LEU A CA 1
ATOM 1645 C C . LEU A 1 212 ? 9.289 10.538 2.795 1.00 97.31 212 LEU A C 1
ATOM 1647 O O . LEU A 1 212 ? 8.841 11.601 2.366 1.00 97.31 212 LEU A O 1
ATOM 1651 N N . HIS A 1 213 ? 9.378 9.443 2.049 1.00 97.06 213 HIS A N 1
ATOM 1652 C CA . HIS A 1 213 ? 8.940 9.348 0.665 1.00 97.06 213 HIS A CA 1
ATOM 1653 C C . HIS A 1 213 ? 7.714 8.440 0.563 1.00 97.06 213 HIS A C 1
ATOM 1655 O O . HIS A 1 213 ? 7.747 7.277 0.972 1.00 97.06 213 HIS A O 1
ATOM 1661 N N . SER A 1 214 ? 6.633 8.965 -0.005 1.00 96.88 214 SER A N 1
ATOM 1662 C CA . SER A 1 214 ? 5.435 8.209 -0.357 1.00 96.88 214 SER A CA 1
ATOM 1663 C C . SER A 1 214 ? 5.566 7.702 -1.785 1.00 96.88 214 SER A C 1
ATOM 1665 O O . SER A 1 214 ? 5.406 8.475 -2.725 1.00 96.88 214 SER A O 1
ATOM 1667 N N . ILE A 1 215 ? 5.834 6.405 -1.944 1.00 96.31 215 ILE A N 1
ATOM 1668 C CA . ILE A 1 215 ? 5.852 5.736 -3.244 1.00 96.31 215 ILE A CA 1
ATOM 1669 C C . ILE A 1 215 ? 4.447 5.237 -3.567 1.00 96.31 215 ILE A C 1
ATOM 1671 O O . ILE A 1 215 ? 3.897 4.406 -2.843 1.00 96.31 215 ILE A O 1
ATOM 1675 N N . THR A 1 216 ? 3.884 5.705 -4.674 1.00 94.38 216 THR A N 1
ATOM 1676 C CA . THR A 1 216 ? 2.527 5.384 -5.122 1.00 94.38 216 THR A CA 1
ATOM 1677 C C . THR A 1 216 ? 2.522 4.904 -6.562 1.00 94.38 216 THR A C 1
ATOM 1679 O O . THR A 1 216 ? 3.480 5.097 -7.311 1.00 94.38 216 THR A O 1
ATOM 1682 N N . VAL A 1 217 ? 1.433 4.240 -6.949 1.00 92.38 217 VAL A N 1
ATOM 1683 C CA . VAL A 1 217 ? 1.177 3.921 -8.354 1.00 92.38 217 VAL A CA 1
ATOM 1684 C C . VAL A 1 217 ? 0.821 5.222 -9.066 1.00 92.38 217 VAL A C 1
ATOM 1686 O O . VAL A 1 217 ? -0.158 5.872 -8.707 1.00 92.38 217 VAL A O 1
ATOM 1689 N N . TYR A 1 218 ? 1.616 5.587 -10.065 1.00 89.38 218 TYR A N 1
ATOM 1690 C CA . TYR A 1 218 ? 1.415 6.782 -10.881 1.00 89.38 218 TYR A CA 1
ATOM 1691 C C . TYR A 1 218 ? 0.625 6.468 -12.153 1.00 89.38 218 TYR A C 1
ATOM 1693 O O . TYR A 1 218 ? -0.244 7.233 -12.563 1.00 89.38 218 TYR A O 1
ATOM 1701 N N . GLY A 1 219 ? 0.893 5.313 -12.764 1.00 85.75 219 GLY A N 1
ATOM 1702 C CA . GLY A 1 219 ? 0.276 4.921 -14.022 1.00 85.75 219 GLY A CA 1
ATOM 1703 C C . GLY A 1 219 ? 0.168 3.413 -14.188 1.00 85.75 219 GLY A C 1
ATOM 1704 O O . GLY A 1 219 ? 0.791 2.630 -13.470 1.00 85.75 219 GLY A O 1
ATOM 1705 N N . HIS A 1 220 ? -0.648 3.025 -15.163 1.00 84.31 220 HIS A N 1
ATOM 1706 C CA . HIS A 1 220 ? -0.746 1.656 -15.645 1.00 84.31 220 HIS A CA 1
ATOM 1707 C C . HIS A 1 220 ? -0.332 1.643 -17.111 1.00 84.31 220 HIS A C 1
ATOM 1709 O O . HIS A 1 220 ? -0.816 2.449 -17.906 1.00 84.31 220 HIS A O 1
ATOM 1715 N N . VAL A 1 221 ? 0.578 0.742 -17.455 1.00 76.06 221 VAL A N 1
ATOM 1716 C CA . VAL A 1 221 ? 0.932 0.443 -18.834 1.00 76.06 221 VAL A CA 1
ATOM 1717 C C . VAL A 1 221 ? 0.322 -0.904 -19.167 1.00 76.06 221 VAL A C 1
ATOM 1719 O O . VAL A 1 221 ? 0.744 -1.936 -18.641 1.00 76.06 221 VAL A O 1
ATOM 1722 N N . ASP A 1 222 ? -0.674 -0.876 -20.044 1.00 67.00 222 ASP A N 1
ATOM 1723 C CA . ASP A 1 222 ? -1.174 -2.085 -20.667 1.00 67.00 222 ASP A CA 1
ATOM 1724 C C . ASP A 1 222 ? -0.179 -2.521 -21.750 1.00 67.00 222 ASP A C 1
ATOM 1726 O O . ASP A 1 222 ? 0.047 -1.798 -22.721 1.00 67.00 222 ASP A O 1
ATOM 1730 N N . ASP A 1 223 ? 0.392 -3.720 -21.625 1.00 56.09 223 ASP A N 1
ATOM 1731 C CA . ASP A 1 223 ? 1.244 -4.337 -22.658 1.00 56.09 223 ASP A CA 1
ATOM 1732 C C . ASP A 1 223 ? 0.410 -4.841 -23.865 1.00 56.09 223 ASP A C 1
ATOM 1734 O O . ASP A 1 223 ? 0.668 -5.895 -24.447 1.00 56.09 223 ASP A O 1
ATOM 1738 N N . PHE A 1 224 ? -0.610 -4.086 -24.291 1.00 43.00 224 PHE A N 1
ATOM 1739 C CA . PHE A 1 224 ? -1.324 -4.335 -25.545 1.00 43.00 224 PHE A CA 1
ATOM 1740 C C . PHE A 1 224 ? -0.568 -3.693 -26.709 1.00 43.00 224 PHE A C 1
ATOM 1742 O O . PHE A 1 224 ? -0.986 -2.700 -27.300 1.00 43.00 224 PHE A O 1
ATOM 1749 N N . GLY A 1 225 ? 0.566 -4.290 -27.059 1.00 45.31 225 GLY A N 1
ATOM 1750 C CA . GLY A 1 225 ? 1.300 -3.963 -28.270 1.00 45.31 225 GLY A CA 1
ATOM 1751 C C . GLY A 1 225 ? 1.870 -5.229 -28.877 1.00 45.31 225 GLY A C 1
ATOM 1752 O O . GLY A 1 225 ? 2.556 -5.991 -28.202 1.00 45.31 225 GLY A O 1
ATOM 1753 N N . PHE A 1 226 ? 1.621 -5.455 -30.166 1.00 51.91 226 PHE A N 1
ATOM 1754 C CA . PHE A 1 226 ? 2.459 -6.359 -30.943 1.00 51.91 226 PHE A CA 1
ATOM 1755 C C . PHE A 1 226 ? 3.911 -5.898 -30.757 1.00 51.91 226 PHE A C 1
ATOM 1757 O O . PHE A 1 226 ? 4.274 -4.825 -31.239 1.00 51.91 226 PHE A O 1
ATOM 1764 N N . GLY A 1 227 ? 4.702 -6.640 -29.973 1.00 63.12 227 GLY A N 1
ATOM 1765 C CA . GLY A 1 227 ? 6.016 -6.181 -29.522 1.00 63.12 227 GLY A CA 1
ATOM 1766 C C . GLY A 1 227 ? 6.903 -5.752 -30.692 1.00 63.12 227 GLY A C 1
ATOM 1767 O O . GLY A 1 227 ? 6.763 -6.266 -31.803 1.00 63.12 227 GLY A O 1
ATOM 1768 N N . ALA A 1 228 ? 7.844 -4.832 -30.457 1.00 70.88 228 ALA A N 1
ATOM 1769 C CA . ALA A 1 228 ? 8.742 -4.313 -31.498 1.00 70.88 228 ALA A CA 1
ATOM 1770 C C . ALA A 1 228 ? 9.414 -5.431 -32.327 1.00 70.88 228 ALA A C 1
ATOM 1772 O O . ALA A 1 228 ? 9.601 -5.287 -33.534 1.00 70.88 228 ALA A O 1
ATOM 1773 N N . ALA A 1 229 ? 9.690 -6.583 -31.706 1.00 75.06 229 ALA A N 1
ATOM 1774 C CA . ALA A 1 229 ? 10.215 -7.776 -32.366 1.00 75.06 229 ALA A CA 1
ATOM 1775 C C . ALA A 1 229 ? 9.282 -8.362 -33.445 1.00 75.06 229 ALA A C 1
ATOM 1777 O O . ALA A 1 229 ? 9.771 -8.837 -34.470 1.00 75.06 229 ALA A O 1
ATOM 1778 N N . LEU A 1 230 ? 7.956 -8.299 -33.269 1.00 79.38 230 LEU A N 1
ATOM 1779 C CA . LEU A 1 230 ? 6.999 -8.725 -34.295 1.00 79.38 230 LEU A CA 1
ATOM 1780 C C . LEU A 1 230 ? 7.003 -7.762 -35.482 1.00 79.38 230 LEU A C 1
ATOM 1782 O O . LEU A 1 230 ? 7.009 -8.210 -36.624 1.00 79.38 230 LEU A O 1
ATOM 1786 N N . VAL A 1 231 ? 7.045 -6.451 -35.229 1.00 81.12 231 VAL A N 1
ATOM 1787 C CA . VAL A 1 231 ? 7.114 -5.432 -36.292 1.00 81.12 231 VAL A CA 1
ATOM 1788 C C . VAL A 1 231 ? 8.396 -5.595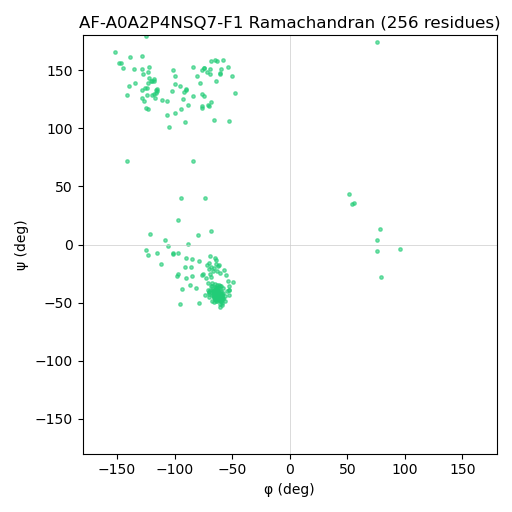 -37.111 1.00 81.12 231 VAL A C 1
ATOM 1790 O O . VAL A 1 231 ? 8.351 -5.612 -38.341 1.00 81.12 231 VAL A O 1
ATOM 1793 N N . VAL A 1 232 ? 9.532 -5.798 -36.439 1.00 82.00 232 VAL A N 1
ATOM 1794 C CA . VAL A 1 232 ? 10.811 -6.110 -37.094 1.00 82.00 232 VAL A CA 1
ATOM 1795 C C . VAL A 1 232 ? 10.719 -7.426 -37.875 1.00 82.00 232 VAL A C 1
ATOM 1797 O O . VAL A 1 232 ? 11.177 -7.492 -39.016 1.00 82.00 232 VAL A O 1
ATOM 1800 N N . GLY A 1 233 ? 10.071 -8.450 -37.311 1.00 82.62 233 GLY A N 1
ATOM 1801 C CA . GLY A 1 233 ? 9.805 -9.721 -37.987 1.00 82.62 233 GLY A CA 1
ATOM 1802 C C . GLY A 1 233 ? 8.975 -9.578 -39.258 1.00 82.62 233 GLY A C 1
ATOM 1803 O O . GLY A 1 233 ? 9.333 -10.152 -40.284 1.00 82.62 233 GLY A O 1
ATOM 1804 N N . LEU A 1 234 ? 7.916 -8.768 -39.232 1.00 86.62 234 LEU A N 1
ATOM 1805 C CA . LEU A 1 234 ? 7.099 -8.460 -40.409 1.00 86.62 234 LEU A CA 1
ATOM 1806 C C . LEU A 1 234 ? 7.903 -7.709 -41.476 1.00 86.62 234 LEU A C 1
ATOM 1808 O O . LEU A 1 234 ? 7.807 -8.039 -42.658 1.00 86.62 234 LEU A O 1
ATOM 1812 N N . GLY A 1 235 ? 8.742 -6.752 -41.068 1.00 86.19 235 GLY A N 1
ATOM 1813 C CA . GLY A 1 235 ? 9.656 -6.058 -41.976 1.00 86.19 235 GLY A CA 1
ATOM 1814 C C . GLY A 1 235 ? 10.630 -7.018 -42.666 1.00 86.19 235 GLY A C 1
ATOM 1815 O O . GLY A 1 235 ? 10.777 -6.985 -43.889 1.00 86.19 235 GLY A O 1
ATOM 1816 N N . ALA A 1 236 ? 11.238 -7.929 -41.902 1.00 88.31 236 ALA A N 1
ATOM 1817 C CA . ALA A 1 236 ? 12.131 -8.953 -42.435 1.00 88.31 236 ALA A CA 1
ATOM 1818 C C . ALA A 1 236 ? 11.408 -9.908 -43.402 1.00 88.31 236 ALA A C 1
ATOM 1820 O O . ALA A 1 236 ? 11.926 -10.169 -44.489 1.00 88.31 236 ALA A O 1
ATOM 1821 N N . ALA A 1 237 ? 10.192 -10.358 -43.079 1.00 89.94 237 ALA A N 1
ATOM 1822 C CA . ALA A 1 237 ? 9.384 -11.172 -43.991 1.00 89.94 237 ALA A CA 1
ATOM 1823 C C . ALA A 1 237 ? 9.062 -10.441 -45.302 1.00 89.94 237 ALA A C 1
ATOM 1825 O O . ALA A 1 237 ? 9.145 -11.042 -46.374 1.00 89.94 237 ALA A O 1
ATOM 1826 N N . GLY A 1 238 ? 8.757 -9.141 -45.233 1.00 89.50 238 GLY A N 1
ATOM 1827 C CA . GLY A 1 238 ? 8.541 -8.300 -46.411 1.00 89.50 238 GLY A CA 1
ATOM 1828 C C . GLY A 1 238 ? 9.768 -8.249 -47.325 1.00 89.50 238 GLY A C 1
ATOM 1829 O O . GLY A 1 238 ? 9.654 -8.480 -48.529 1.00 89.50 238 GLY A O 1
ATOM 1830 N N . VAL A 1 239 ? 10.959 -8.039 -46.753 1.00 90.88 239 VAL A N 1
ATOM 1831 C CA . VAL A 1 239 ? 12.230 -8.115 -47.498 1.00 90.88 239 VAL A CA 1
ATOM 1832 C C . VAL A 1 239 ? 12.425 -9.511 -48.095 1.00 90.88 239 VAL A C 1
ATOM 1834 O O . VAL A 1 239 ? 12.797 -9.636 -49.262 1.00 90.88 239 VAL A O 1
ATOM 1837 N N . GLY A 1 240 ? 12.119 -10.563 -47.334 1.00 88.38 240 GLY A N 1
ATOM 1838 C CA . GLY A 1 240 ? 12.228 -11.943 -47.797 1.00 88.38 240 GLY A CA 1
ATOM 1839 C C . GLY A 1 240 ? 11.362 -12.245 -49.019 1.00 88.38 240 GLY A C 1
ATOM 1840 O O . GLY A 1 240 ? 11.846 -12.826 -49.992 1.00 88.38 240 GLY A O 1
ATOM 1841 N N . ALA A 1 241 ? 10.114 -11.772 -49.017 1.00 91.44 241 ALA A N 1
ATOM 1842 C CA . ALA A 1 241 ? 9.205 -11.902 -50.152 1.00 91.44 241 ALA A CA 1
ATOM 1843 C C . ALA A 1 241 ? 9.752 -11.204 -51.409 1.00 91.44 241 ALA A C 1
ATOM 1845 O O . ALA A 1 241 ? 9.749 -11.790 -52.494 1.00 91.44 241 ALA A O 1
ATOM 1846 N N . VAL A 1 242 ? 10.292 -9.987 -51.269 1.00 91.44 242 VAL A N 1
ATOM 1847 C CA . VAL A 1 242 ? 10.910 -9.250 -52.386 1.00 91.44 242 VAL A CA 1
ATOM 1848 C C . VAL A 1 242 ? 12.117 -10.004 -52.945 1.00 91.44 242 VAL A C 1
ATOM 1850 O O . VAL A 1 242 ? 12.243 -10.137 -54.162 1.00 91.44 242 VAL A O 1
ATOM 1853 N N . LEU A 1 243 ? 12.985 -10.542 -52.085 1.00 89.69 243 LEU A N 1
ATOM 1854 C CA . LEU A 1 243 ? 14.173 -11.291 -52.510 1.00 89.69 243 LEU A CA 1
ATOM 1855 C C . LEU A 1 243 ? 13.819 -12.581 -53.259 1.00 89.69 243 LEU A C 1
ATOM 1857 O O . LEU A 1 243 ? 14.473 -12.903 -54.253 1.00 89.69 243 LEU A O 1
ATOM 1861 N N . ILE A 1 244 ? 12.762 -13.284 -52.841 1.00 89.75 244 ILE A N 1
ATOM 1862 C CA . ILE A 1 244 ? 12.250 -14.465 -53.552 1.00 89.75 244 ILE A CA 1
ATOM 1863 C C . ILE A 1 244 ? 11.698 -14.073 -54.924 1.00 89.75 244 ILE A C 1
ATOM 1865 O O . ILE A 1 244 ? 12.017 -14.732 -55.913 1.00 89.75 244 ILE A O 1
ATOM 1869 N N . LEU A 1 245 ? 10.914 -12.993 -55.012 1.00 89.25 245 LEU A N 1
ATOM 1870 C CA . LEU A 1 245 ? 10.348 -12.529 -56.281 1.00 89.25 245 LEU A CA 1
ATOM 1871 C C . LEU A 1 245 ? 11.442 -12.082 -57.259 1.00 89.25 245 LEU A C 1
ATOM 1873 O O . LEU A 1 245 ? 11.469 -12.536 -58.402 1.00 89.25 245 LEU A O 1
ATOM 1877 N N . VAL A 1 246 ? 12.384 -11.248 -56.810 1.00 88.75 246 VAL A N 1
ATOM 1878 C CA . VAL A 1 246 ? 13.512 -10.781 -57.632 1.00 88.75 246 VAL A CA 1
ATOM 1879 C C . VAL A 1 246 ? 14.411 -11.951 -58.032 1.00 88.75 246 VAL A C 1
ATOM 1881 O O . VAL A 1 246 ? 14.766 -12.075 -59.203 1.00 88.75 246 VAL A O 1
ATOM 1884 N N . GLY A 1 247 ? 14.733 -12.848 -57.095 1.00 83.94 247 GLY A N 1
ATOM 1885 C CA . GLY A 1 247 ? 15.500 -14.062 -57.368 1.00 83.94 247 GLY A CA 1
ATOM 1886 C C . GLY A 1 247 ? 14.812 -14.961 -58.396 1.00 83.94 247 GLY A C 1
ATOM 1887 O O . GLY A 1 247 ? 15.453 -15.396 -59.350 1.00 83.94 247 GLY A O 1
ATOM 1888 N N . GLY A 1 248 ? 13.501 -15.175 -58.267 1.00 83.19 248 GLY A N 1
ATOM 1889 C CA . GLY A 1 248 ? 12.695 -15.955 -59.207 1.00 83.19 248 GLY A CA 1
ATOM 1890 C C . GLY A 1 248 ? 12.670 -15.352 -60.612 1.00 83.19 248 GLY A C 1
ATOM 1891 O O . GLY A 1 248 ? 12.938 -16.057 -61.586 1.00 83.19 248 GLY A O 1
ATOM 1892 N N . VAL A 1 249 ? 12.443 -14.038 -60.727 1.00 86.06 249 VAL A N 1
ATOM 1893 C CA . VAL A 1 249 ? 12.477 -13.316 -62.012 1.00 86.06 249 VAL A CA 1
ATOM 1894 C C . VAL A 1 249 ? 13.867 -13.393 -62.644 1.00 86.06 249 VAL A C 1
ATOM 1896 O O . VAL A 1 249 ? 13.996 -13.731 -63.820 1.00 86.06 249 VAL A O 1
ATOM 1899 N N . MET A 1 250 ? 14.929 -13.145 -61.872 1.00 85.12 250 MET A N 1
ATOM 1900 C CA . MET A 1 250 ? 16.307 -13.237 -62.362 1.00 85.12 250 MET A CA 1
ATOM 1901 C C . MET A 1 250 ? 16.675 -14.654 -62.806 1.00 85.12 250 MET A C 1
ATOM 1903 O O . MET A 1 250 ? 17.367 -14.820 -63.812 1.00 85.12 250 MET A O 1
ATOM 1907 N N . TYR A 1 251 ? 16.218 -15.673 -62.076 1.00 84.06 251 TYR A N 1
ATOM 1908 C CA . TYR A 1 251 ? 16.437 -17.070 -62.429 1.00 84.06 251 TYR A CA 1
ATOM 1909 C C . TYR A 1 251 ? 15.711 -17.437 -63.729 1.00 84.06 251 TYR A C 1
ATOM 1911 O O . TYR A 1 251 ? 16.332 -18.018 -64.615 1.00 84.06 251 TYR A O 1
ATOM 1919 N N . ALA A 1 252 ? 14.448 -17.028 -63.887 1.00 83.19 252 ALA A N 1
ATOM 1920 C CA . ALA A 1 252 ? 13.665 -17.249 -65.103 1.00 83.19 252 ALA A CA 1
ATOM 1921 C C . ALA A 1 252 ? 14.280 -16.550 -66.328 1.00 83.19 252 ALA A C 1
ATOM 1923 O O . ALA A 1 252 ? 14.431 -17.167 -67.380 1.00 83.19 252 ALA A O 1
ATOM 1924 N N . VAL A 1 253 ? 14.728 -15.297 -66.184 1.00 83.31 253 VAL A N 1
ATOM 1925 C CA . VAL A 1 253 ? 15.422 -14.557 -67.255 1.00 83.31 253 VAL A CA 1
ATOM 1926 C C . VAL A 1 253 ? 16.756 -15.215 -67.619 1.00 83.31 253 VAL A C 1
ATOM 1928 O O . VAL A 1 253 ? 17.095 -15.319 -68.796 1.00 83.31 253 VAL A O 1
ATOM 1931 N N . ALA A 1 254 ? 17.520 -15.681 -66.628 1.00 81.44 254 ALA A N 1
ATOM 1932 C CA . ALA A 1 254 ? 18.774 -16.400 -66.855 1.00 81.44 254 ALA A CA 1
ATOM 1933 C C . ALA A 1 254 ? 18.569 -17.823 -67.404 1.00 81.44 254 ALA A C 1
ATOM 1935 O O . ALA A 1 254 ? 19.519 -18.434 -67.893 1.00 81.44 254 ALA A O 1
ATOM 1936 N N . TRP A 1 255 ? 17.367 -18.381 -67.283 1.00 77.62 255 TRP A N 1
ATOM 1937 C CA . TRP A 1 255 ? 16.978 -19.616 -67.954 1.00 77.62 255 TRP A CA 1
ATOM 1938 C C . TRP A 1 255 ? 16.642 -19.341 -69.415 1.00 77.62 255 TRP A C 1
ATOM 1940 O O . TRP A 1 255 ? 17.194 -19.994 -70.280 1.00 77.62 255 TRP A O 1
ATOM 1950 N N . TRP A 1 256 ? 15.799 -18.347 -69.694 1.00 77.12 256 TRP A N 1
ATOM 1951 C CA . TRP A 1 256 ? 15.352 -18.008 -71.052 1.00 77.12 256 TRP A CA 1
ATOM 1952 C C . TRP A 1 256 ? 16.455 -17.488 -71.987 1.00 77.12 256 TRP A C 1
ATOM 1954 O O . TRP A 1 256 ? 16.263 -17.465 -73.199 1.00 77.12 256 TRP A O 1
ATOM 1964 N N . ARG A 1 257 ? 17.570 -16.997 -71.436 1.00 71.12 257 ARG A N 1
ATOM 1965 C CA . ARG A 1 257 ? 18.710 -16.449 -72.193 1.00 71.12 257 ARG A CA 1
ATOM 1966 C C . ARG A 1 257 ? 19.861 -17.437 -72.419 1.00 71.12 257 ARG A C 1
ATOM 1968 O O . ARG A 1 257 ? 20.815 -17.063 -73.099 1.00 71.12 257 ARG A O 1
ATOM 1975 N N . GLU A 1 258 ? 19.812 -18.621 -71.812 1.00 56.66 258 GLU A N 1
ATOM 1976 C CA . GLU A 1 258 ? 20.710 -19.748 -72.126 1.00 56.66 258 GLU A CA 1
ATOM 1977 C C . GLU A 1 258 ? 19.968 -20.731 -73.039 1.00 56.66 258 GLU A C 1
ATOM 1979 O O . GLU A 1 258 ? 20.636 -21.282 -73.938 1.00 56.66 258 GLU A O 1
#

Organism: NCBI:txid1544719